Protein AF-X0WQZ1-F1 (afdb_monomer)

pLDDT: mean 72.5, std 19.47, range [26.2, 97.81]

Nearest PDB structures (foldseek):
  2gu3-assembly1_A  TM=4.679E-01  e=4.466E-02  Bacillus subtilis subsp. subtilis str. 168
  8bhh-assembly2_B  TM=3.001E-01  e=1.456E+00  Fusarium oxysporum
  3wmt-assembly1_B  TM=4.147E-01  e=5.302E+00  Aspergillus oryzae RIB40
  3ecf-assembly2_C  TM=2.233E-01  e=8.312E+00  Trichormus variabilis ATCC 29413

Radius of gyration: 17.04 Å; Cα contacts (8 Å, |Δi|>4): 364; chains: 1; bounding box: 43×34×43 Å

Structure (mmCIF, N/CA/C/O backbone):
data_AF-X0WQZ1-F1
#
_entry.id   AF-X0WQZ1-F1
#
loop_
_atom_site.group_PDB
_atom_site.id
_atom_site.type_symbol
_atom_site.label_atom_id
_atom_site.label_alt_id
_atom_site.label_comp_id
_atom_site.label_asym_id
_atom_site.label_entity_id
_atom_site.label_seq_id
_atom_site.pdbx_PDB_ins_code
_atom_site.Cartn_x
_atom_site.Cartn_y
_atom_site.Cartn_z
_atom_site.occupancy
_atom_site.B_iso_or_equiv
_atom_site.auth_seq_id
_atom_site.auth_comp_id
_atom_site.auth_asym_id
_atom_site.auth_atom_id
_atom_site.pdbx_PDB_model_num
ATOM 1 N N . ASP A 1 1 ? 27.769 -2.144 -14.307 1.00 65.06 1 ASP A N 1
ATOM 2 C CA . ASP A 1 1 ? 26.519 -2.271 -13.544 1.00 65.06 1 ASP A CA 1
ATOM 3 C C . ASP A 1 1 ? 25.774 -0.966 -13.627 1.00 65.06 1 ASP A C 1
ATOM 5 O O . ASP A 1 1 ? 26.382 0.057 -13.347 1.00 65.06 1 AS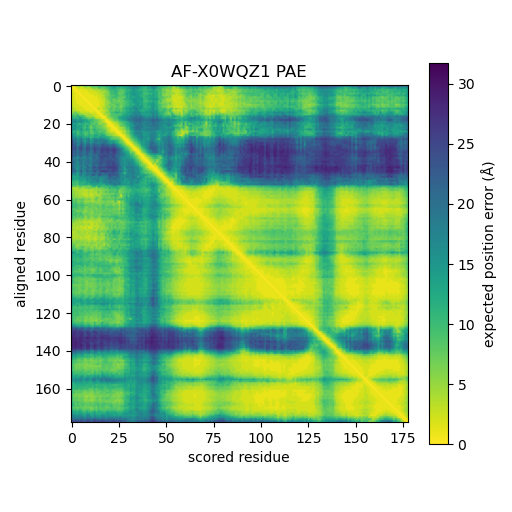P A O 1
ATOM 9 N N . LEU A 1 2 ? 24.515 -1.030 -14.051 1.00 65.06 2 LEU A N 1
ATOM 10 C CA . LEU A 1 2 ? 23.598 0.106 -14.076 1.00 65.06 2 LEU A CA 1
ATOM 11 C C . LEU A 1 2 ? 23.417 0.657 -12.649 1.00 65.06 2 LEU A C 1
ATOM 13 O O . LEU A 1 2 ? 23.251 -0.141 -11.714 1.00 65.06 2 LEU A O 1
ATOM 17 N N . THR A 1 3 ? 23.480 1.975 -12.459 1.00 67.81 3 THR A N 1
ATOM 18 C CA . THR A 1 3 ? 23.199 2.610 -11.161 1.00 67.81 3 THR A CA 1
ATOM 19 C C . THR A 1 3 ? 21.694 2.659 -10.871 1.00 67.81 3 THR A C 1
ATOM 21 O O . THR A 1 3 ? 20.867 2.251 -11.684 1.00 67.81 3 THR A O 1
ATOM 24 N N . ILE A 1 4 ? 21.340 3.097 -9.662 1.00 62.75 4 ILE A N 1
ATOM 25 C CA . ILE A 1 4 ? 19.950 3.291 -9.225 1.00 62.75 4 ILE A CA 1
ATOM 26 C C . ILE A 1 4 ? 19.318 4.436 -10.027 1.00 62.75 4 ILE A C 1
ATOM 28 O O . ILE A 1 4 ? 18.225 4.288 -10.561 1.00 62.75 4 ILE A O 1
ATOM 32 N N . GLU A 1 5 ? 20.049 5.535 -10.178 1.00 66.12 5 GLU A N 1
ATOM 33 C CA . GLU A 1 5 ? 19.634 6.738 -10.899 1.00 66.12 5 GLU A CA 1
ATOM 34 C C . GLU A 1 5 ? 19.431 6.441 -12.391 1.00 66.12 5 GLU A C 1
ATOM 36 O O . GLU A 1 5 ? 18.391 6.771 -12.954 1.00 66.12 5 GLU A O 1
ATOM 41 N N . GLU A 1 6 ? 20.361 5.705 -13.009 1.00 67.12 6 GLU A N 1
ATOM 42 C CA . GLU A 1 6 ? 20.235 5.263 -14.404 1.00 67.12 6 GLU A CA 1
ATOM 43 C C . GLU A 1 6 ? 19.018 4.338 -14.609 1.00 67.12 6 GLU A C 1
ATOM 45 O O . GLU A 1 6 ? 18.367 4.379 -15.653 1.00 67.12 6 GLU A O 1
ATOM 50 N N . ALA A 1 7 ? 18.673 3.507 -13.617 1.00 64.19 7 ALA A N 1
ATOM 51 C CA . ALA A 1 7 ? 17.483 2.660 -13.677 1.00 64.19 7 ALA A CA 1
ATOM 52 C C . ALA A 1 7 ? 16.176 3.468 -13.587 1.00 64.19 7 ALA A C 1
ATOM 54 O O . ALA A 1 7 ? 15.202 3.095 -14.243 1.00 64.19 7 ALA A O 1
ATOM 55 N N . ILE A 1 8 ? 16.151 4.561 -12.813 1.00 67.19 8 ILE A N 1
ATOM 56 C CA . ILE A 1 8 ? 15.002 5.480 -12.734 1.00 67.19 8 ILE A CA 1
ATOM 57 C C . ILE A 1 8 ? 14.811 6.194 -14.071 1.00 67.19 8 ILE A C 1
ATOM 59 O O . ILE A 1 8 ? 13.721 6.126 -14.635 1.00 67.19 8 ILE A O 1
ATOM 63 N N . GLU A 1 9 ? 15.868 6.796 -14.621 1.00 72.31 9 GLU A N 1
ATOM 64 C CA . GLU A 1 9 ? 15.797 7.499 -15.911 1.00 72.31 9 GLU A CA 1
ATOM 65 C C . GLU A 1 9 ? 15.303 6.570 -17.034 1.00 72.31 9 GLU A C 1
ATOM 67 O O . GLU A 1 9 ? 14.453 6.940 -17.849 1.00 72.31 9 GLU A O 1
ATOM 72 N N . LEU A 1 10 ? 15.778 5.319 -17.054 1.00 73.38 10 LEU A N 1
ATOM 73 C CA . LEU A 1 10 ? 15.287 4.308 -17.990 1.00 73.38 10 LEU A CA 1
ATOM 74 C C . LEU A 1 10 ? 13.816 3.958 -17.747 1.00 73.38 10 LEU A C 1
ATOM 76 O O . LEU A 1 10 ? 13.059 3.816 -18.706 1.00 73.38 10 LEU A O 1
ATOM 80 N N . ALA A 1 11 ? 13.391 3.824 -16.490 1.00 68.50 11 ALA A N 1
ATOM 81 C CA . ALA A 1 11 ? 12.005 3.530 -16.139 1.00 68.50 11 ALA A CA 1
ATOM 82 C C . ALA A 1 11 ? 11.040 4.643 -16.587 1.00 68.50 11 ALA A C 1
ATOM 84 O O . ALA A 1 11 ? 9.966 4.346 -17.116 1.00 68.50 11 ALA A O 1
ATOM 85 N N . GLU A 1 12 ? 11.437 5.908 -16.439 1.00 68.69 12 GLU A N 1
ATOM 86 C CA . GLU A 1 12 ? 10.708 7.081 -16.942 1.00 68.69 12 GLU A CA 1
ATOM 87 C C . GLU A 1 12 ? 10.661 7.114 -18.480 1.00 68.69 12 GLU A C 1
ATOM 89 O O . GLU A 1 12 ? 9.614 7.361 -19.092 1.00 68.69 12 GLU A O 1
ATOM 94 N N . GLY A 1 13 ? 11.778 6.784 -19.134 1.00 68.62 13 GLY A N 1
ATOM 95 C CA . GLY A 1 13 ? 11.839 6.634 -20.588 1.00 68.62 13 GLY A CA 1
ATOM 96 C C . GLY A 1 13 ? 10.920 5.523 -21.111 1.00 68.62 13 GLY A C 1
ATOM 97 O O . GLY A 1 13 ? 10.203 5.708 -22.095 1.00 68.62 13 GLY A O 1
ATOM 98 N N . TYR A 1 14 ? 10.885 4.370 -20.438 1.00 72.44 14 TYR A N 1
ATOM 99 C CA . TYR A 1 14 ? 10.011 3.259 -20.815 1.00 72.44 14 TYR A CA 1
ATOM 100 C C . TYR A 1 14 ? 8.536 3.565 -20.581 1.00 72.44 14 TYR A C 1
ATOM 102 O O . TYR A 1 14 ? 7.709 3.254 -21.442 1.00 72.44 14 TYR A O 1
ATOM 110 N N . SER A 1 15 ? 8.189 4.165 -19.440 1.00 63.38 15 SER A N 1
ATOM 111 C CA . SER A 1 15 ? 6.797 4.486 -19.130 1.00 63.38 15 SER A CA 1
ATOM 112 C C . SER A 1 15 ? 6.232 5.466 -20.159 1.00 63.38 15 SER A C 1
ATOM 114 O O . SER A 1 15 ? 5.228 5.151 -20.795 1.00 63.38 15 SER A O 1
ATOM 116 N N . SER A 1 16 ? 6.934 6.564 -20.450 1.00 65.19 16 SER A N 1
ATOM 117 C CA . SER A 1 16 ? 6.508 7.558 -21.446 1.00 65.19 16 SER A CA 1
ATOM 118 C C . SER A 1 16 ? 6.297 6.987 -22.860 1.00 65.19 16 SER A C 1
ATOM 120 O O . SER A 1 16 ? 5.378 7.419 -23.559 1.00 65.19 16 SER A O 1
ATOM 122 N N . GLY A 1 17 ? 7.089 5.989 -23.275 1.00 59.44 17 GLY A N 1
ATOM 123 C CA . GLY A 1 17 ? 6.976 5.346 -24.590 1.00 59.44 17 GLY A CA 1
ATOM 124 C C . GLY A 1 17 ? 5.899 4.256 -24.710 1.00 59.44 17 GLY A C 1
ATOM 125 O O . GLY A 1 17 ? 5.388 4.028 -25.807 1.00 59.44 17 GLY A O 1
ATOM 126 N N . LEU A 1 18 ? 5.551 3.571 -23.613 1.00 60.75 18 LEU A N 1
ATOM 127 C CA . LEU A 1 18 ? 4.603 2.442 -23.609 1.00 60.75 18 LEU A CA 1
ATOM 128 C C . LEU A 1 18 ? 3.162 2.869 -23.299 1.00 60.75 18 LEU A C 1
ATOM 130 O O . LEU A 1 18 ? 2.209 2.280 -23.809 1.00 60.75 18 LEU A O 1
ATOM 134 N N . SER A 1 19 ? 2.998 3.888 -22.458 1.00 56.47 19 SER A N 1
ATOM 135 C CA . SER A 1 19 ? 1.734 4.566 -22.180 1.00 56.47 19 SER A CA 1
ATOM 136 C C . SER A 1 19 ? 2.045 5.782 -21.317 1.00 56.47 19 SER A C 1
ATOM 138 O O . SER A 1 19 ? 2.617 5.578 -20.249 1.00 56.47 19 SER A O 1
ATOM 140 N N . PRO A 1 20 ? 1.579 6.995 -21.665 1.00 57.22 20 PRO A N 1
ATOM 141 C CA . PRO A 1 20 ? 1.866 8.178 -20.862 1.00 57.22 20 PRO A CA 1
ATOM 142 C C . PRO A 1 20 ? 1.485 7.931 -19.402 1.00 57.22 20 PRO A C 1
ATOM 144 O O . PRO A 1 20 ? 0.408 7.380 -19.138 1.00 57.22 20 PRO A O 1
ATOM 147 N N . LEU A 1 21 ? 2.395 8.285 -18.489 1.00 55.59 21 LEU A N 1
ATOM 148 C CA . LEU A 1 21 ? 2.083 8.411 -17.071 1.00 55.59 21 LEU A CA 1
ATOM 149 C C . LEU A 1 21 ? 0.879 9.360 -16.950 1.00 55.59 21 LEU A C 1
ATOM 151 O O . LEU A 1 21 ? 0.797 10.318 -17.722 1.00 55.59 21 LEU A O 1
ATOM 155 N N . PRO A 1 22 ? -0.078 9.103 -16.048 1.00 54.22 22 PRO A N 1
ATOM 156 C CA . PRO A 1 22 ? -1.032 10.131 -15.705 1.00 54.22 22 PRO A CA 1
ATOM 157 C C . PRO A 1 22 ? -0.252 11.281 -15.060 1.00 54.22 22 PRO A C 1
ATOM 159 O O . PRO A 1 22 ? 0.797 11.063 -14.448 1.00 54.22 22 PRO A O 1
ATOM 162 N N . ASP A 1 23 ? -0.752 12.502 -15.223 1.00 56.50 23 ASP A N 1
ATOM 163 C CA . ASP A 1 23 ? -0.051 13.717 -14.783 1.00 56.50 23 ASP A CA 1
ATOM 164 C C . ASP A 1 23 ? 0.240 13.733 -13.264 1.00 56.50 23 ASP A C 1
ATOM 166 O O . ASP A 1 23 ? 1.024 14.551 -12.793 1.00 56.50 23 ASP A O 1
ATOM 170 N N . ASP A 1 24 ? -0.381 12.823 -12.507 1.00 53.72 24 ASP A N 1
ATOM 171 C CA . ASP A 1 24 ? -0.296 12.651 -11.059 1.00 53.72 24 ASP A CA 1
ATOM 172 C C . ASP A 1 24 ? 0.534 11.431 -10.603 1.00 53.72 24 ASP A C 1
ATOM 174 O O . ASP A 1 24 ? 0.564 11.132 -9.410 1.00 53.72 24 ASP A O 1
ATOM 178 N N . ALA A 1 25 ? 1.197 10.687 -11.497 1.00 47.19 25 ALA A N 1
ATOM 179 C CA . ALA A 1 25 ? 2.047 9.576 -11.061 1.00 47.19 25 ALA A CA 1
ATOM 180 C C . ALA A 1 25 ? 3.393 10.070 -10.527 1.00 47.19 25 ALA A C 1
ATOM 182 O O . ALA A 1 25 ? 4.106 10.821 -11.192 1.00 47.19 25 ALA A O 1
ATOM 183 N N . VAL A 1 26 ? 3.771 9.568 -9.352 1.00 49.88 26 VAL A N 1
ATOM 184 C CA . VAL A 1 26 ? 5.048 9.877 -8.700 1.00 49.88 26 VAL A CA 1
ATOM 185 C C . VAL A 1 26 ? 5.815 8.579 -8.452 1.00 49.88 26 VAL A C 1
ATOM 187 O O . VAL A 1 26 ? 5.238 7.522 -8.168 1.00 49.88 26 VAL A O 1
ATOM 190 N N . LEU A 1 27 ? 7.137 8.653 -8.603 1.00 47.12 27 LEU A N 1
ATOM 191 C CA . LEU A 1 27 ? 8.050 7.599 -8.184 1.00 47.12 27 LEU A CA 1
ATOM 192 C C . LEU A 1 27 ? 8.169 7.668 -6.659 1.00 47.12 27 LEU A C 1
ATOM 194 O O . LEU A 1 27 ? 8.797 8.579 -6.128 1.00 47.12 27 LEU A O 1
ATOM 198 N N . GLU A 1 28 ? 7.538 6.740 -5.946 1.00 41.56 28 GLU A N 1
ATOM 199 C CA . GLU A 1 28 ? 7.503 6.804 -4.486 1.00 41.56 28 GLU A CA 1
ATOM 200 C C . GLU A 1 28 ? 7.687 5.446 -3.815 1.00 41.56 28 GLU A C 1
ATOM 202 O O . GLU A 1 28 ? 7.662 4.375 -4.434 1.00 41.56 28 GLU A O 1
ATOM 207 N N . ASN A 1 29 ? 7.914 5.510 -2.506 1.00 37.19 29 ASN A N 1
ATOM 208 C CA . ASN A 1 29 ? 8.295 4.387 -1.679 1.00 37.19 29 ASN A CA 1
ATOM 209 C C . ASN A 1 29 ? 7.119 3.426 -1.424 1.00 37.19 29 ASN A C 1
ATOM 211 O O . ASN A 1 29 ? 6.495 3.433 -0.370 1.00 37.19 29 ASN A O 1
ATOM 215 N N . ALA A 1 30 ? 6.809 2.565 -2.393 1.00 36.25 30 ALA A N 1
ATOM 216 C CA . ALA A 1 30 ? 5.900 1.431 -2.235 1.00 36.25 30 ALA A CA 1
ATOM 217 C C . ALA A 1 30 ? 6.424 0.358 -1.248 1.00 36.25 30 ALA A C 1
ATOM 219 O O . ALA A 1 30 ? 6.990 -0.668 -1.638 1.00 36.25 30 ALA A O 1
ATOM 220 N N . SER A 1 31 ? 6.211 0.570 0.050 1.00 35.06 31 SER A N 1
ATOM 221 C CA . SER A 1 31 ? 6.395 -0.429 1.110 1.00 35.06 31 SER A CA 1
ATOM 222 C C . SER A 1 31 ? 5.475 -1.646 0.889 1.00 35.06 31 SER A C 1
ATOM 224 O O . SER A 1 31 ? 4.379 -1.759 1.434 1.00 35.06 31 SER A O 1
ATOM 226 N N . PHE A 1 32 ? 5.899 -2.586 0.045 1.00 38.09 32 PHE A N 1
ATOM 227 C CA . PHE A 1 32 ? 5.244 -3.885 -0.089 1.00 38.09 32 PHE A CA 1
ATOM 228 C C . PHE A 1 32 ? 5.775 -4.835 0.986 1.00 38.09 32 PHE A C 1
ATOM 230 O O . PHE A 1 32 ? 6.973 -5.112 1.056 1.00 38.09 32 PHE A O 1
ATOM 237 N N . GLY A 1 33 ? 4.860 -5.335 1.819 1.00 30.42 33 GLY A N 1
ATOM 238 C CA . GLY A 1 33 ? 5.126 -6.340 2.843 1.00 30.42 33 GLY A CA 1
ATOM 239 C C . GLY A 1 33 ? 5.942 -7.523 2.314 1.00 30.42 33 GLY A C 1
ATOM 240 O O . GLY A 1 33 ? 5.527 -8.219 1.391 1.00 30.42 33 GLY A O 1
ATOM 241 N N . SER A 1 34 ? 7.111 -7.700 2.932 1.00 35.22 34 SER A N 1
ATOM 242 C CA . SER A 1 34 ? 7.934 -8.911 3.041 1.00 35.22 34 SER A CA 1
ATOM 243 C C . SER A 1 34 ? 8.140 -9.780 1.786 1.00 35.22 34 SER A C 1
ATOM 245 O O . SER A 1 34 ? 7.408 -10.744 1.577 1.00 35.22 34 SER A O 1
ATOM 247 N N . LEU A 1 35 ? 9.229 -9.514 1.042 1.00 26.20 35 LEU A N 1
ATOM 248 C CA . LEU A 1 35 ? 10.171 -10.524 0.490 1.00 26.20 35 LEU A CA 1
ATOM 249 C C . LEU A 1 35 ? 11.425 -9.897 -0.180 1.00 26.20 35 LEU A C 1
ATOM 251 O O . LEU A 1 35 ? 12.024 -10.501 -1.067 1.00 26.20 35 LEU A O 1
ATOM 255 N N . LEU A 1 36 ? 11.857 -8.695 0.225 1.00 30.80 36 LEU A N 1
ATOM 256 C CA . LEU A 1 36 ? 12.915 -7.941 -0.468 1.00 30.80 36 LEU A CA 1
ATOM 257 C C . LEU A 1 36 ? 14.134 -7.736 0.436 1.00 30.80 36 LEU A C 1
ATOM 259 O O . LEU A 1 36 ? 14.031 -7.244 1.556 1.00 30.80 36 LEU A O 1
ATOM 263 N N . LYS A 1 37 ? 15.304 -8.193 -0.028 1.00 26.84 37 LYS A N 1
ATOM 264 C CA . LYS A 1 37 ? 16.504 -8.384 0.807 1.00 26.84 37 LYS A CA 1
ATOM 265 C C . LYS A 1 37 ? 17.399 -7.146 0.927 1.00 26.84 37 LYS A C 1
ATOM 267 O O . LYS A 1 37 ? 18.403 -7.216 1.632 1.00 26.84 37 LYS A O 1
ATOM 272 N N . ARG A 1 38 ? 17.068 -6.034 0.266 1.00 30.75 38 ARG A N 1
ATOM 273 C CA . ARG A 1 38 ? 17.670 -4.706 0.472 1.00 30.75 38 ARG A CA 1
ATOM 274 C C . ARG A 1 38 ? 16.862 -3.669 -0.303 1.00 30.75 38 ARG A C 1
ATOM 276 O O . ARG A 1 38 ? 17.129 -3.405 -1.468 1.00 30.75 38 ARG A O 1
ATOM 283 N N . THR A 1 39 ? 15.899 -3.070 0.377 1.00 37.47 39 THR A N 1
ATOM 284 C CA . THR A 1 39 ? 15.382 -1.758 0.007 1.00 37.47 39 THR A CA 1
ATOM 285 C C . THR A 1 39 ? 16.521 -0.747 0.152 1.00 37.47 39 THR A C 1
ATOM 287 O O . THR A 1 39 ? 17.000 -0.535 1.267 1.00 37.47 39 THR A O 1
ATOM 290 N N . VAL A 1 40 ? 17.008 -0.171 -0.949 1.00 36.56 40 VAL A N 1
ATOM 291 C CA . VAL A 1 40 ? 17.928 0.975 -0.890 1.00 36.56 40 VAL A CA 1
ATOM 292 C C . VAL A 1 40 ? 17.086 2.230 -1.064 1.00 36.56 40 VAL A C 1
ATOM 294 O O . VAL A 1 40 ? 16.409 2.382 -2.075 1.00 36.56 40 VAL A O 1
ATOM 297 N N . VAL A 1 41 ? 17.111 3.085 -0.043 1.00 39.34 41 VAL A N 1
ATOM 298 C CA . VAL A 1 41 ? 16.505 4.418 -0.061 1.00 39.34 41 VAL A CA 1
ATOM 299 C C . VAL A 1 41 ? 17.546 5.360 -0.661 1.00 39.34 41 VAL A C 1
ATOM 301 O O . VAL A 1 41 ? 18.622 5.517 -0.079 1.00 39.34 41 VAL A O 1
ATOM 304 N N . ALA A 1 42 ? 17.267 5.924 -1.837 1.00 38.00 42 ALA A N 1
ATOM 305 C CA . ALA A 1 42 ? 18.047 7.040 -2.371 1.00 38.00 42 ALA A CA 1
ATOM 306 C C . ALA A 1 42 ? 17.781 8.307 -1.530 1.00 38.00 42 ALA A C 1
ATOM 308 O O . ALA A 1 42 ? 16.781 8.378 -0.815 1.00 38.00 42 ALA A O 1
ATOM 309 N N . GLU A 1 43 ? 18.671 9.305 -1.576 1.00 32.44 43 GLU A N 1
ATOM 310 C CA . GLU A 1 43 ? 18.560 10.529 -0.754 1.00 32.44 43 GLU A CA 1
ATOM 311 C C . GLU A 1 43 ? 17.273 11.345 -1.017 1.00 32.44 43 GLU A C 1
ATOM 313 O O . GLU A 1 43 ? 16.919 12.201 -0.208 1.00 32.44 43 GLU A O 1
ATOM 318 N N . ASP A 1 44 ? 16.551 11.047 -2.102 1.00 32.78 44 ASP A N 1
ATOM 319 C CA . ASP A 1 44 ? 15.290 11.672 -2.515 1.00 32.78 44 ASP A CA 1
ATOM 320 C C . ASP A 1 44 ? 14.015 10.900 -2.112 1.00 32.78 44 ASP A C 1
ATOM 322 O O . ASP A 1 44 ? 12.912 11.386 -2.348 1.00 32.78 44 ASP A O 1
ATOM 326 N N . GLY A 1 45 ? 14.138 9.727 -1.476 1.00 34.62 45 GLY A N 1
ATOM 327 C CA . GLY A 1 45 ? 12.994 8.925 -1.021 1.00 34.62 45 GLY A CA 1
ATOM 328 C C . GLY A 1 45 ? 12.511 7.830 -1.984 1.00 34.62 45 GLY A C 1
ATOM 329 O O . GLY A 1 45 ? 11.547 7.136 -1.658 1.00 34.62 45 GLY A O 1
ATOM 330 N N . SER A 1 46 ? 13.190 7.604 -3.111 1.00 35.72 46 SER A N 1
ATOM 331 C CA . SER A 1 46 ? 12.840 6.560 -4.090 1.00 35.72 46 SER A CA 1
ATOM 332 C C . SER A 1 46 ? 13.013 5.125 -3.557 1.00 35.72 46 SER A C 1
ATOM 334 O O . SER A 1 46 ? 13.998 4.821 -2.874 1.00 35.72 46 SER A O 1
ATOM 336 N N . LEU A 1 47 ? 12.103 4.204 -3.925 1.00 45.25 47 LEU A N 1
ATOM 337 C CA . LEU A 1 47 ? 12.314 2.759 -3.758 1.00 45.25 47 LEU A CA 1
ATOM 338 C C . LEU A 1 47 ? 12.944 2.140 -4.988 1.00 45.25 47 LEU A C 1
ATOM 340 O O . LEU A 1 47 ? 12.306 2.019 -6.033 1.00 45.25 47 LEU A O 1
ATOM 344 N N . ILE A 1 48 ? 14.140 1.601 -4.797 1.00 50.34 48 ILE A N 1
ATOM 345 C CA . ILE A 1 48 ? 14.707 0.650 -5.734 1.00 50.34 48 ILE A CA 1
ATOM 346 C C . ILE A 1 48 ? 14.964 -0.662 -5.012 1.00 50.34 48 ILE A C 1
ATOM 348 O O . ILE A 1 48 ? 15.778 -0.756 -4.088 1.00 50.34 48 ILE A O 1
ATOM 352 N N . ASP A 1 49 ? 14.260 -1.697 -5.460 1.00 54.38 49 ASP A N 1
ATOM 353 C CA . ASP A 1 49 ? 14.560 -3.065 -5.075 1.00 54.38 49 ASP A CA 1
ATOM 354 C C . ASP A 1 49 ? 15.584 -3.644 -6.055 1.00 54.38 49 ASP A C 1
ATOM 356 O O . ASP A 1 49 ? 15.301 -3.868 -7.237 1.00 54.38 49 ASP A O 1
ATOM 360 N N . LYS A 1 50 ? 16.810 -3.831 -5.557 1.00 47.12 50 LYS A N 1
ATOM 361 C CA . LYS A 1 50 ? 17.914 -4.425 -6.309 1.00 47.12 50 LYS A CA 1
ATOM 362 C C . LYS A 1 50 ? 17.970 -5.919 -6.022 1.00 47.12 50 LYS A C 1
ATOM 364 O O . LYS A 1 50 ? 18.399 -6.354 -4.952 1.00 47.12 50 LYS A O 1
ATOM 369 N N . SER A 1 51 ? 17.630 -6.713 -7.026 1.00 53.75 51 SER A N 1
ATOM 370 C CA . SER A 1 51 ? 17.936 -8.142 -7.054 1.00 53.75 51 SER A CA 1
ATOM 371 C C . SER A 1 51 ? 19.254 -8.391 -7.799 1.00 53.75 51 SER A C 1
ATOM 373 O O . SER A 1 51 ? 19.759 -7.521 -8.509 1.00 53.75 51 SER A O 1
ATOM 375 N N . PHE A 1 52 ? 19.800 -9.609 -7.708 1.00 52.47 52 PHE A N 1
ATOM 376 C CA . PHE A 1 52 ? 20.889 -10.041 -8.602 1.00 52.47 52 PHE A CA 1
ATOM 377 C C . PHE A 1 52 ? 20.518 -9.940 -10.092 1.00 52.47 52 PHE A C 1
ATOM 379 O O . PHE A 1 52 ? 21.406 -9.908 -10.936 1.00 52.47 52 PHE A O 1
ATOM 386 N N . TYR A 1 53 ? 19.222 -9.906 -10.405 1.00 59.94 53 TYR A N 1
ATOM 387 C CA . TYR A 1 53 ? 18.683 -9.956 -11.759 1.00 59.94 53 TYR A CA 1
ATOM 388 C C . TYR A 1 53 ? 18.289 -8.580 -12.308 1.00 59.94 53 TYR A C 1
ATOM 390 O O . TYR A 1 53 ? 17.839 -8.503 -13.447 1.00 59.94 53 TYR A O 1
ATOM 398 N N . GLY A 1 54 ? 18.455 -7.507 -11.525 1.00 72.38 54 GLY A N 1
ATOM 399 C CA . GLY A 1 54 ? 18.105 -6.144 -11.922 1.00 72.38 54 GLY A CA 1
ATOM 400 C C . GLY A 1 54 ? 17.223 -5.419 -10.908 1.00 72.38 54 GLY A C 1
ATOM 401 O O . GLY A 1 54 ? 17.180 -5.783 -9.729 1.00 72.38 54 GLY A O 1
ATOM 402 N N . TYR A 1 55 ? 16.518 -4.405 -11.392 1.00 72.62 55 TYR A N 1
ATOM 403 C CA . TYR A 1 55 ? 15.791 -3.394 -10.639 1.00 72.62 55 TYR A CA 1
ATOM 404 C C . TYR A 1 55 ? 14.287 -3.488 -10.860 1.00 72.62 55 TYR A C 1
ATOM 406 O O . TYR A 1 55 ? 13.816 -3.439 -11.997 1.00 72.62 55 TYR A O 1
ATOM 414 N N . ARG A 1 56 ? 13.525 -3.588 -9.771 1.00 74.75 56 ARG A N 1
ATOM 415 C CA . ARG A 1 56 ? 12.071 -3.416 -9.804 1.00 74.75 56 ARG A CA 1
ATOM 416 C C . ARG A 1 56 ? 11.739 -1.966 -9.466 1.00 74.75 56 ARG A C 1
ATOM 418 O O . ARG A 1 56 ? 12.073 -1.505 -8.378 1.00 74.75 56 ARG A O 1
ATOM 425 N N . VAL A 1 57 ? 11.064 -1.287 -10.387 1.00 72.50 57 VAL A N 1
ATOM 426 C CA . VAL A 1 57 ? 10.628 0.107 -10.255 1.00 72.50 57 VAL A CA 1
ATOM 427 C C . VAL A 1 57 ? 9.104 0.144 -10.246 1.00 72.50 57 VAL A C 1
ATOM 429 O O . VAL A 1 57 ? 8.464 -0.538 -11.049 1.00 72.50 57 VAL A O 1
ATOM 432 N N . VAL A 1 58 ? 8.516 0.899 -9.320 1.00 73.75 58 VAL A N 1
ATOM 433 C CA . VAL A 1 58 ? 7.062 1.034 -9.184 1.00 73.75 58 VAL A CA 1
ATOM 434 C C . VAL A 1 58 ? 6.698 2.514 -9.180 1.00 73.75 58 VAL A C 1
ATOM 436 O O . VAL A 1 58 ? 7.188 3.261 -8.343 1.00 73.75 58 VAL A O 1
ATOM 439 N N . PHE A 1 59 ? 5.820 2.917 -10.093 1.00 70.38 59 PHE A N 1
ATOM 440 C CA . PHE A 1 59 ? 5.186 4.233 -10.084 1.00 70.38 59 PHE A CA 1
ATOM 441 C C . PHE A 1 59 ? 3.780 4.087 -9.522 1.00 70.38 59 PHE A C 1
ATOM 443 O O . PHE A 1 59 ? 2.980 3.316 -10.063 1.00 70.38 59 PHE A O 1
ATOM 450 N N . LEU A 1 60 ? 3.480 4.813 -8.450 1.00 73.31 60 LEU A N 1
ATOM 451 C CA . LEU A 1 60 ? 2.143 4.836 -7.869 1.00 73.31 60 LEU A CA 1
ATOM 452 C C . LEU A 1 60 ? 1.326 5.939 -8.539 1.00 73.31 60 LEU A C 1
ATOM 454 O O . LEU A 1 60 ? 1.839 7.015 -8.846 1.00 73.31 60 LEU A O 1
ATOM 458 N N . ARG A 1 61 ? 0.040 5.673 -8.766 1.00 78.56 61 ARG A N 1
ATOM 459 C CA . ARG A 1 61 ? -0.925 6.726 -9.098 1.00 78.56 61 ARG A CA 1
ATOM 460 C C . ARG A 1 61 ? -1.329 7.443 -7.810 1.00 78.56 61 ARG A C 1
ATOM 462 O O . ARG A 1 61 ? -1.607 6.755 -6.825 1.00 78.56 61 ARG A O 1
ATOM 469 N N . TYR A 1 62 ? -1.430 8.770 -7.840 1.00 81.62 62 TYR A N 1
ATOM 470 C CA . TYR A 1 62 ? -1.903 9.581 -6.713 1.00 81.62 62 TYR A CA 1
ATOM 471 C C . TYR A 1 62 ? -3.313 10.109 -6.959 1.00 81.62 62 TYR A C 1
ATOM 473 O O . TYR A 1 62 ? -3.793 10.166 -8.086 1.00 81.62 62 TYR A O 1
ATOM 481 N N . PHE A 1 63 ? -3.986 10.490 -5.882 1.00 82.06 63 PHE A N 1
ATOM 482 C CA . PHE A 1 63 ? -5.193 11.305 -5.915 1.00 82.06 63 PHE A CA 1
ATOM 483 C C . PHE A 1 63 ? -5.159 12.248 -4.720 1.00 82.06 63 PHE A C 1
ATOM 485 O O . PHE A 1 63 ? -5.127 11.774 -3.586 1.00 82.06 63 PHE A O 1
ATOM 492 N N . GLU A 1 64 ? -5.140 13.559 -4.980 1.00 84.62 64 GLU A N 1
ATOM 493 C CA . GLU A 1 64 ? -5.075 14.594 -3.933 1.00 84.62 64 GLU A CA 1
ATOM 494 C C . GLU A 1 64 ? -3.961 14.293 -2.907 1.00 84.62 64 GLU A C 1
ATOM 496 O O . GLU A 1 64 ? -4.210 14.218 -1.706 1.00 84.62 64 GLU A O 1
ATOM 501 N N . ASP A 1 65 ? -2.749 14.031 -3.412 1.00 82.12 65 ASP A N 1
ATOM 502 C CA . ASP A 1 65 ? -1.537 13.679 -2.652 1.00 82.12 65 ASP A CA 1
ATOM 503 C C . ASP A 1 65 ? -1.578 12.344 -1.884 1.00 82.12 65 ASP A C 1
ATOM 505 O O . ASP A 1 65 ? -0.635 12.006 -1.168 1.00 82.12 65 ASP A O 1
ATOM 509 N N . VAL A 1 66 ? -2.619 11.528 -2.074 1.00 82.69 66 VAL A N 1
ATOM 510 C CA . VAL A 1 66 ? -2.709 10.191 -1.477 1.00 82.69 66 VAL A CA 1
ATOM 511 C C . VAL A 1 66 ? -2.341 9.110 -2.498 1.00 82.69 66 VAL A C 1
ATOM 513 O O . VAL A 1 66 ? -2.984 9.022 -3.551 1.00 82.69 66 VAL A O 1
ATOM 516 N N . PRO A 1 67 ? -1.361 8.236 -2.201 1.00 83.31 67 PRO A N 1
ATOM 517 C CA . PRO A 1 67 ? -1.006 7.144 -3.094 1.00 83.31 67 PRO A CA 1
ATOM 518 C C . PRO A 1 67 ? -2.128 6.110 -3.189 1.00 83.31 67 PRO A C 1
ATOM 520 O O . PRO A 1 67 ? -2.811 5.777 -2.213 1.00 83.31 67 PRO A O 1
ATOM 523 N N . THR A 1 68 ? -2.293 5.546 -4.380 1.00 82.19 68 THR A N 1
ATOM 524 C CA . THR A 1 68 ? -3.266 4.487 -4.647 1.00 82.19 68 THR A CA 1
ATOM 525 C C . THR A 1 68 ? -2.589 3.127 -4.816 1.00 82.19 68 THR A C 1
ATOM 527 O O . THR A 1 68 ? -1.391 3.029 -5.071 1.00 82.19 68 THR A O 1
ATOM 530 N N . SER A 1 69 ? -3.359 2.043 -4.702 1.00 78.38 69 SER A N 1
ATOM 531 C CA . SER A 1 69 ? -2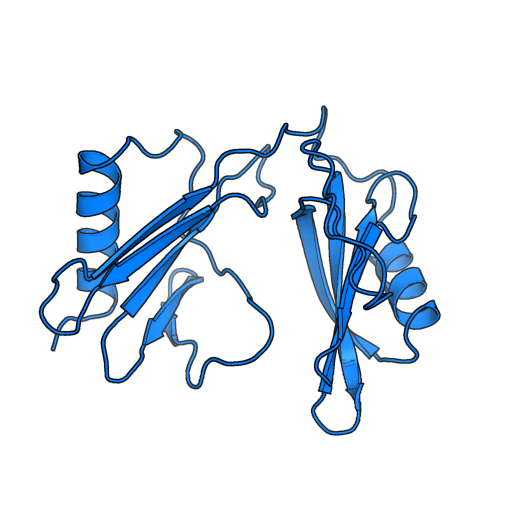.877 0.692 -5.029 1.00 78.38 69 SER A CA 1
ATOM 532 C C . SER A 1 69 ? -2.738 0.436 -6.537 1.00 78.38 69 SER A C 1
ATOM 534 O O . SER A 1 69 ? -2.243 -0.619 -6.930 1.00 78.38 69 SER A O 1
ATOM 536 N N . ASP A 1 70 ? -3.224 1.354 -7.374 1.00 76.44 70 ASP A N 1
ATOM 537 C CA . ASP A 1 70 ? -3.017 1.336 -8.820 1.00 76.44 70 ASP A CA 1
ATOM 538 C C . ASP A 1 70 ? -1.584 1.804 -9.123 1.00 76.44 70 ASP A C 1
ATOM 540 O O . ASP A 1 70 ? -1.131 2.841 -8.634 1.00 76.44 70 ASP A O 1
ATOM 544 N N . ALA A 1 71 ? -0.860 1.037 -9.937 1.00 75.12 71 ALA A N 1
ATOM 545 C CA . ALA A 1 71 ? 0.560 1.266 -10.171 1.00 75.12 71 ALA A CA 1
ATOM 546 C C . ALA A 1 71 ? 1.008 0.828 -11.569 1.00 75.12 71 ALA A C 1
ATOM 548 O O . ALA A 1 71 ? 0.387 -0.028 -12.211 1.00 75.12 71 ALA A O 1
ATOM 549 N N . ILE A 1 72 ? 2.129 1.394 -12.012 1.00 73.62 72 ILE A N 1
ATOM 550 C CA . ILE A 1 72 ? 2.967 0.821 -13.066 1.00 73.62 72 ILE A CA 1
ATOM 551 C C . ILE A 1 72 ? 4.138 0.123 -12.396 1.00 73.62 72 ILE A C 1
ATOM 553 O O . ILE A 1 72 ? 4.793 0.691 -11.528 1.00 73.62 72 ILE A O 1
ATOM 557 N N . LEU A 1 73 ? 4.424 -1.093 -12.833 1.00 79.38 73 LEU A N 1
ATOM 558 C CA . LEU A 1 73 ? 5.559 -1.880 -12.398 1.00 79.38 73 LEU A CA 1
ATOM 559 C C . LEU A 1 73 ? 6.455 -2.168 -13.596 1.00 79.38 73 LEU A C 1
ATOM 561 O O . LEU A 1 73 ? 6.006 -2.649 -14.635 1.00 79.38 73 LEU A O 1
ATOM 565 N N . LEU A 1 74 ? 7.741 -1.905 -13.418 1.00 77.69 74 LEU A N 1
ATOM 566 C CA . LEU A 1 74 ? 8.785 -2.182 -14.389 1.00 77.69 74 LEU A CA 1
ATOM 567 C C . LEU A 1 74 ? 9.828 -3.083 -13.743 1.00 77.69 74 LEU A C 1
ATOM 569 O O . LEU A 1 74 ? 10.219 -2.879 -12.593 1.00 77.69 74 LEU A O 1
ATOM 573 N N . TRP A 1 75 ? 10.304 -4.066 -14.496 1.00 81.44 75 TRP A N 1
ATOM 574 C CA . TRP A 1 75 ? 11.493 -4.825 -14.140 1.00 81.44 75 TRP A CA 1
ATOM 575 C C . TRP A 1 75 ? 12.562 -4.594 -15.197 1.00 81.44 75 TRP A C 1
ATOM 577 O O . TRP A 1 75 ? 12.383 -4.981 -16.351 1.00 81.44 75 TRP A O 1
ATOM 587 N N . ILE A 1 76 ? 13.654 -3.956 -14.796 1.00 77.44 76 ILE A N 1
ATOM 588 C CA . ILE A 1 76 ? 14.785 -3.605 -15.653 1.00 77.44 76 ILE A CA 1
ATOM 589 C C . ILE A 1 76 ? 15.955 -4.504 -15.263 1.00 77.44 76 ILE A C 1
ATOM 591 O O . ILE A 1 76 ? 16.293 -4.581 -14.086 1.00 77.44 76 ILE A O 1
ATOM 595 N N . ASP A 1 77 ? 16.563 -5.218 -16.205 1.00 78.44 77 ASP A N 1
ATOM 596 C CA . ASP A 1 77 ? 17.718 -6.068 -15.908 1.00 78.44 77 ASP A CA 1
ATOM 597 C C . ASP A 1 77 ? 18.986 -5.254 -15.582 1.00 78.44 77 ASP A C 1
ATOM 599 O O . ASP A 1 77 ? 19.026 -4.026 -15.665 1.00 78.44 77 ASP A O 1
ATOM 603 N N . THR A 1 78 ? 20.070 -5.935 -15.211 1.00 75.88 78 THR A N 1
ATOM 604 C CA . THR A 1 78 ? 21.351 -5.281 -14.884 1.00 75.88 78 THR A CA 1
ATOM 605 C C . THR A 1 78 ? 22.034 -4.586 -16.068 1.00 75.88 78 THR A C 1
ATOM 607 O O . THR A 1 78 ? 23.005 -3.856 -15.855 1.00 75.88 78 THR A O 1
ATOM 610 N N . PHE A 1 79 ? 21.574 -4.835 -17.296 1.00 81.31 79 PHE A N 1
ATOM 611 C CA . PHE A 1 79 ? 22.069 -4.230 -18.533 1.00 81.31 79 PHE A CA 1
ATOM 612 C C . PHE A 1 79 ? 21.186 -3.071 -19.013 1.00 81.31 79 PHE A C 1
ATOM 614 O O . PHE A 1 79 ? 21.508 -2.456 -20.028 1.00 81.31 79 PHE A O 1
ATOM 621 N N . GLY A 1 80 ? 20.103 -2.765 -18.293 1.00 78.00 80 GLY A N 1
ATOM 622 C CA . GLY A 1 80 ? 19.165 -1.708 -18.651 1.00 78.00 80 GLY A CA 1
ATOM 623 C C . GLY A 1 80 ? 18.040 -2.152 -19.585 1.00 78.00 80 GLY A C 1
ATOM 624 O O . GLY A 1 80 ? 17.320 -1.292 -20.074 1.00 78.00 80 GLY A O 1
ATOM 625 N N . ASN A 1 81 ? 17.851 -3.451 -19.846 1.00 83.56 81 ASN A N 1
ATOM 626 C CA . ASN A 1 81 ? 16.739 -3.922 -20.675 1.00 83.56 81 ASN A CA 1
ATOM 627 C C . ASN A 1 81 ? 15.458 -4.076 -19.854 1.00 83.56 81 ASN A C 1
ATOM 629 O O . ASN A 1 81 ? 15.472 -4.618 -18.748 1.00 83.56 81 ASN A O 1
ATOM 633 N N . LEU A 1 82 ? 14.325 -3.689 -20.437 1.00 81.25 82 LEU A N 1
ATOM 634 C CA . LEU A 1 82 ? 13.009 -3.947 -19.863 1.00 81.25 82 LEU A CA 1
ATOM 635 C C . LEU A 1 82 ? 12.619 -5.429 -20.003 1.00 81.25 82 LEU A C 1
ATOM 637 O O . LEU A 1 82 ? 12.349 -5.907 -21.104 1.00 81.25 82 LEU A O 1
ATOM 641 N N . ASN A 1 83 ? 12.531 -6.136 -18.878 1.00 81.38 83 ASN A N 1
ATOM 642 C CA . ASN A 1 83 ? 12.118 -7.541 -18.806 1.00 81.38 83 ASN A CA 1
ATOM 643 C C . ASN A 1 83 ? 10.620 -7.718 -18.560 1.00 81.38 83 ASN A C 1
ATOM 645 O O . ASN A 1 83 ? 10.023 -8.682 -19.039 1.00 81.38 83 ASN A O 1
ATOM 649 N N . LEU A 1 84 ? 10.020 -6.829 -17.769 1.00 80.19 84 LEU A N 1
ATOM 650 C CA . LEU A 1 84 ? 8.604 -6.896 -17.432 1.00 80.19 84 LEU A CA 1
ATOM 651 C C . LEU A 1 84 ? 8.024 -5.494 -17.329 1.00 80.19 84 LEU A C 1
ATOM 653 O O . LEU A 1 84 ? 8.633 -4.600 -16.748 1.00 80.19 84 LEU A O 1
ATOM 657 N N . TYR A 1 85 ? 6.819 -5.353 -17.864 1.00 80.81 85 TYR A N 1
ATOM 658 C CA . TYR A 1 85 ? 5.965 -4.192 -17.709 1.00 80.81 85 TYR A CA 1
ATOM 659 C C . TYR A 1 85 ? 4.587 -4.682 -17.288 1.00 80.81 85 TYR A C 1
ATOM 661 O O . TYR A 1 85 ? 4.009 -5.543 -17.954 1.00 80.81 85 TYR A O 1
ATOM 669 N N . ASP A 1 86 ? 4.075 -4.126 -16.201 1.00 79.25 86 ASP A N 1
ATOM 670 C CA . ASP A 1 86 ? 2.687 -4.287 -15.804 1.00 79.25 86 ASP A CA 1
ATOM 671 C C . ASP A 1 86 ? 2.101 -2.928 -15.432 1.00 79.25 86 ASP A C 1
ATOM 673 O O . ASP A 1 86 ? 2.778 -2.060 -14.880 1.00 79.25 86 ASP A O 1
ATOM 677 N N . LYS A 1 87 ? 0.833 -2.732 -15.764 1.00 78.25 87 LYS A N 1
ATOM 678 C CA . LYS A 1 87 ? 0.123 -1.484 -15.528 1.00 78.25 87 LYS A CA 1
ATOM 679 C C . LYS A 1 87 ? -1.297 -1.796 -15.106 1.00 78.25 87 LYS A C 1
ATOM 681 O O . LYS A 1 87 ? -2.100 -2.296 -15.893 1.00 78.25 87 LYS A O 1
ATOM 686 N N . THR A 1 88 ? -1.625 -1.394 -13.887 1.00 72.44 88 THR A N 1
ATOM 687 C CA . THR A 1 88 ? -2.963 -1.549 -13.327 1.00 72.44 88 THR A CA 1
ATOM 688 C C . THR A 1 88 ? -3.548 -0.175 -13.035 1.00 72.44 88 THR A C 1
ATOM 690 O O . THR A 1 88 ? -3.175 0.448 -12.049 1.00 72.44 88 THR A O 1
ATOM 693 N N . TRP A 1 89 ? -4.471 0.278 -13.894 1.00 73.12 89 TRP A N 1
ATOM 694 C CA . TRP A 1 89 ? -5.314 1.467 -13.680 1.00 73.12 89 TRP A CA 1
ATOM 695 C C . TRP A 1 89 ? -6.779 1.100 -13.787 1.00 73.12 89 TRP A C 1
ATOM 697 O O . TRP A 1 89 ? -7.426 1.301 -14.813 1.00 73.12 89 TRP A O 1
ATOM 707 N N . THR A 1 90 ? -7.278 0.453 -12.749 1.00 74.31 90 THR A N 1
ATOM 708 C CA . THR A 1 90 ? -8.647 -0.075 -12.738 1.00 74.31 90 THR A CA 1
ATOM 709 C C . THR A 1 90 ? -9.415 0.368 -11.499 1.00 74.31 90 THR A C 1
ATOM 711 O O . THR A 1 90 ? -10.551 -0.056 -11.303 1.00 74.31 90 THR A O 1
ATOM 714 N N . LEU A 1 91 ? -8.807 1.212 -10.663 1.00 79.12 91 LEU A N 1
ATOM 715 C CA . LEU A 1 91 ? -9.422 1.783 -9.480 1.00 79.12 91 LEU A CA 1
ATOM 716 C C . LEU A 1 91 ? -10.254 3.014 -9.852 1.00 79.12 91 LEU A C 1
ATOM 718 O O . LEU A 1 91 ? -9.733 4.013 -10.365 1.00 79.12 91 LEU A O 1
ATOM 722 N N . SER A 1 92 ? -11.549 2.952 -9.553 1.00 87.19 92 SER A N 1
ATOM 723 C CA . SER A 1 92 ? -12.384 4.147 -9.467 1.00 87.19 92 SER A CA 1
ATOM 724 C C . SER A 1 92 ? -11.973 4.907 -8.212 1.00 87.19 92 SER A C 1
ATOM 726 O O . SER A 1 92 ? -11.948 4.332 -7.126 1.00 87.19 92 SER A O 1
ATOM 728 N N . LEU A 1 93 ? -11.614 6.177 -8.357 1.00 87.00 93 LEU A N 1
ATOM 729 C CA . LEU A 1 93 ? -11.175 6.991 -7.229 1.00 87.00 93 LEU A CA 1
ATOM 730 C C . LEU A 1 93 ? -12.375 7.400 -6.353 1.00 87.00 93 LEU A C 1
ATOM 732 O O . LEU A 1 93 ? -13.476 7.568 -6.887 1.00 87.00 93 LEU A O 1
ATOM 736 N N . PRO A 1 94 ? -12.187 7.534 -5.028 1.00 87.81 94 PRO A N 1
ATOM 737 C CA . PRO A 1 94 ? -13.203 8.081 -4.137 1.00 87.81 94 PRO A CA 1
ATOM 738 C C . PRO A 1 94 ? -13.478 9.556 -4.460 1.00 87.81 94 PRO A C 1
ATOM 740 O O . PRO A 1 94 ? -12.717 10.207 -5.172 1.00 87.81 94 PRO A O 1
ATOM 743 N N . GLU A 1 95 ? -14.565 10.097 -3.910 1.00 88.62 95 GLU A N 1
ATOM 744 C CA . GLU A 1 95 ? -14.925 11.510 -4.100 1.00 88.62 95 GLU A CA 1
ATOM 745 C C . GLU A 1 95 ? -13.986 12.486 -3.369 1.00 88.62 95 GLU A C 1
ATOM 747 O O . GLU A 1 95 ? -13.966 13.663 -3.711 1.00 88.62 95 GLU A O 1
ATOM 752 N N . SER A 1 96 ? -13.245 12.022 -2.358 1.00 89.88 96 SER A N 1
ATOM 753 C CA . SER A 1 96 ? -12.364 12.850 -1.525 1.00 89.88 96 SER A CA 1
ATOM 754 C C . SER A 1 96 ? -11.237 12.016 -0.911 1.00 89.88 96 SER A C 1
ATOM 756 O O . SER A 1 96 ? -11.434 10.834 -0.605 1.00 89.88 96 SER A O 1
ATOM 758 N N . SER A 1 97 ? -10.069 12.637 -0.721 1.00 91.94 97 SER A N 1
ATOM 759 C CA . SER A 1 97 ? -8.943 12.086 0.041 1.00 91.94 97 SER A CA 1
ATOM 760 C C . SER A 1 97 ? -8.927 12.495 1.524 1.00 91.94 97 SER A C 1
ATOM 762 O O . SER A 1 97 ? -8.009 12.116 2.254 1.00 91.94 97 SER A 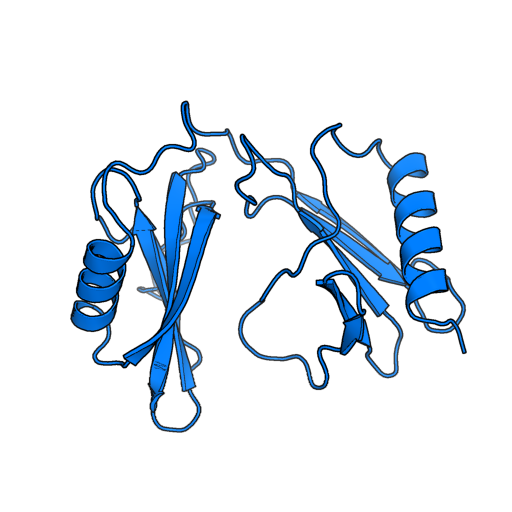O 1
ATOM 764 N N . ASP A 1 98 ? -9.960 13.199 2.004 1.00 95.25 98 ASP A N 1
ATOM 765 C CA . ASP A 1 98 ? -10.044 13.675 3.386 1.00 95.25 98 ASP A CA 1
ATOM 766 C C . ASP A 1 98 ? -10.578 12.588 4.338 1.00 95.25 98 ASP A C 1
ATOM 768 O O . ASP A 1 98 ? -11.758 12.217 4.282 1.00 95.25 98 ASP A O 1
ATOM 772 N N . PRO A 1 99 ? -9.771 12.091 5.290 1.00 96.25 99 PRO A N 1
ATOM 773 C CA . PRO A 1 99 ? -10.220 11.057 6.209 1.00 96.25 99 PRO A CA 1
ATOM 774 C C . PRO A 1 99 ? -11.198 11.624 7.253 1.00 96.25 99 PRO A C 1
ATOM 776 O O . PRO A 1 99 ? -10.933 12.630 7.910 1.00 96.25 99 PRO A O 1
ATOM 779 N N . SER A 1 100 ? -12.320 10.937 7.487 1.00 96.88 100 SER A N 1
ATOM 780 C CA . SER A 1 100 ? -13.256 11.286 8.575 1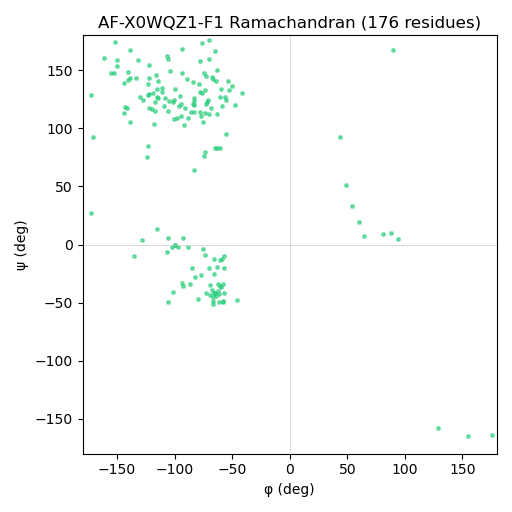.00 96.88 100 SER A CA 1
ATOM 781 C C . SER A 1 100 ? -12.855 10.675 9.922 1.00 96.88 100 SER A C 1
ATOM 783 O O . SER A 1 100 ? -13.278 11.152 10.978 1.00 96.88 100 SER A O 1
ATOM 785 N N . ILE A 1 101 ? -12.027 9.627 9.907 1.00 96.25 101 ILE A N 1
ATOM 786 C CA . ILE A 1 101 ? -11.390 9.068 11.097 1.00 96.25 101 ILE A CA 1
ATOM 787 C C . ILE A 1 101 ? -9.883 9.333 11.083 1.00 96.25 101 ILE A C 1
ATOM 789 O O . ILE A 1 101 ? -9.200 9.125 10.086 1.00 96.25 101 ILE A O 1
ATOM 793 N N . GLY A 1 102 ? -9.350 9.772 12.222 1.00 96.62 102 GLY A N 1
ATOM 794 C CA . GLY A 1 102 ? -7.918 10.029 12.360 1.00 96.62 102 GLY A CA 1
ATOM 795 C C . GLY A 1 102 ? -7.090 8.758 12.559 1.00 96.62 102 GLY A C 1
ATOM 796 O O . GLY A 1 102 ? -7.579 7.755 13.085 1.00 96.62 102 GLY A O 1
ATOM 797 N N . GLU A 1 103 ? -5.802 8.867 12.243 1.00 96.75 103 GLU A N 1
ATOM 798 C CA . GLU A 1 103 ? -4.771 7.831 12.380 1.00 96.75 103 GLU A CA 1
ATOM 799 C C . GLU A 1 103 ? -4.807 7.089 13.727 1.00 96.75 103 GLU A C 1
ATOM 801 O O . GLU A 1 103 ? -4.829 5.865 13.803 1.00 96.75 103 GLU A O 1
ATOM 806 N N . LYS A 1 104 ? -4.890 7.824 14.842 1.00 97.56 104 LYS A N 1
ATOM 807 C CA . LYS A 1 104 ? -4.904 7.211 16.179 1.00 97.56 104 LYS A CA 1
ATOM 808 C C . LYS A 1 104 ? -6.079 6.245 16.372 1.00 97.56 104 LYS A C 1
ATOM 810 O O . LYS A 1 104 ? -5.950 5.234 17.062 1.00 97.56 104 LYS A O 1
ATOM 815 N N . LYS A 1 105 ? -7.242 6.568 15.794 1.00 97.81 105 LYS A N 1
ATOM 816 C CA . LYS A 1 105 ? -8.431 5.714 15.874 1.00 97.81 105 LYS A CA 1
ATOM 817 C C . LYS A 1 105 ? -8.258 4.479 14.991 1.00 97.81 105 LYS A C 1
ATOM 819 O O . LYS A 1 105 ? -8.613 3.392 15.435 1.00 97.81 105 LYS A O 1
ATOM 824 N N . SER A 1 106 ? -7.703 4.627 13.788 1.00 97.56 106 SER A N 1
ATOM 825 C CA . SER A 1 106 ? -7.474 3.496 12.884 1.00 97.56 106 SER A CA 1
ATOM 826 C C . SER A 1 106 ? -6.417 2.525 13.419 1.00 97.56 106 SER A C 1
ATOM 828 O O . SER A 1 106 ? -6.652 1.320 13.373 1.00 97.56 106 SER A O 1
ATOM 830 N N . ILE A 1 107 ? -5.338 3.017 14.039 1.00 97.19 107 ILE A N 1
ATOM 831 C CA . ILE A 1 107 ? -4.352 2.182 14.751 1.00 97.19 107 ILE A CA 1
ATOM 832 C C . ILE A 1 107 ? -5.027 1.372 15.861 1.00 97.19 107 ILE A C 1
ATOM 834 O O . ILE A 1 107 ? -4.885 0.154 15.905 1.00 97.19 107 ILE A O 1
ATOM 838 N N . SER A 1 108 ? -5.832 2.018 16.711 1.00 97.25 108 SER A N 1
ATOM 839 C CA . SER A 1 108 ? -6.542 1.312 17.787 1.00 97.25 108 SER A CA 1
ATOM 840 C C . SER A 1 108 ? -7.494 0.233 17.259 1.00 97.25 108 SER A C 1
ATOM 842 O O . SER A 1 108 ? -7.651 -0.800 17.906 1.00 97.25 108 SER A O 1
ATOM 844 N N . ILE A 1 109 ? -8.138 0.464 16.110 1.00 95.88 109 ILE A N 1
ATOM 845 C CA . ILE A 1 109 ? -8.975 -0.542 15.446 1.00 95.88 109 IL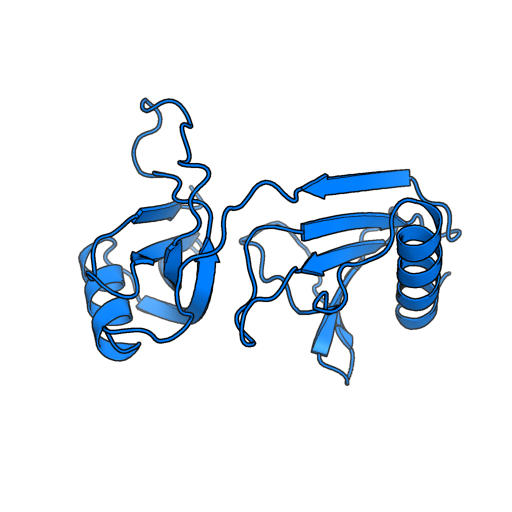E A CA 1
ATOM 846 C C . ILE A 1 109 ? -8.096 -1.699 14.962 1.00 95.88 109 ILE A C 1
ATOM 848 O O . ILE A 1 109 ? -8.393 -2.849 15.274 1.00 95.88 109 ILE A O 1
ATOM 852 N N . ALA A 1 110 ? -6.992 -1.410 14.272 1.00 93.62 110 ALA A N 1
ATOM 853 C CA . ALA A 1 110 ? -6.075 -2.416 13.744 1.00 93.62 110 ALA A CA 1
ATOM 854 C C . ALA A 1 110 ? -5.504 -3.338 14.837 1.00 93.62 110 ALA A C 1
ATOM 856 O O . ALA A 1 110 ? -5.597 -4.559 14.715 1.00 93.62 110 ALA A O 1
ATOM 857 N N . GLU A 1 111 ? -5.004 -2.770 15.937 1.00 94.56 111 GLU A N 1
ATOM 858 C CA . GLU A 1 111 ? -4.464 -3.522 17.083 1.00 94.56 111 GLU A CA 1
ATOM 859 C C . GLU A 1 111 ? -5.540 -4.350 17.813 1.00 94.56 111 GLU A C 1
ATOM 861 O O . GLU A 1 111 ? -5.240 -5.366 18.439 1.00 94.56 111 GLU A O 1
ATOM 866 N N . SER A 1 112 ? -6.816 -3.949 17.725 1.00 93.06 112 SER A N 1
ATOM 867 C CA . SER A 1 112 ? -7.932 -4.734 18.275 1.00 93.06 112 SER A CA 1
ATOM 868 C C . SER A 1 112 ? -8.323 -5.931 17.402 1.00 93.06 112 SER A C 1
ATOM 870 O O . SER A 1 112 ? -8.857 -6.916 17.913 1.00 93.06 112 SER A O 1
ATOM 872 N N . VAL A 1 113 ? -8.061 -5.851 16.093 1.00 90.25 113 VAL A N 1
ATOM 873 C CA . VAL A 1 113 ? -8.361 -6.910 15.116 1.00 90.25 113 VAL A CA 1
ATOM 874 C C . VAL A 1 113 ? -7.299 -7.995 15.181 1.00 90.25 113 VAL A C 1
ATOM 876 O O . VAL A 1 113 ? -7.616 -9.182 15.233 1.00 90.25 113 VAL A O 1
ATOM 879 N N . ILE A 1 114 ? -6.035 -7.580 15.200 1.00 85.50 114 ILE A N 1
ATOM 880 C CA . ILE A 1 114 ? -4.893 -8.465 15.355 1.00 85.50 114 ILE A CA 1
ATOM 881 C C . ILE A 1 114 ? -4.144 -7.979 16.578 1.00 85.50 114 ILE A C 1
ATOM 883 O O . ILE A 1 114 ? -3.642 -6.862 16.572 1.00 85.50 114 ILE A O 1
ATOM 887 N N . ASN A 1 115 ? -4.059 -8.820 17.605 1.00 87.31 115 ASN A N 1
ATOM 888 C CA . ASN A 1 115 ? -3.316 -8.526 18.825 1.00 87.31 115 ASN A CA 1
ATOM 889 C C . ASN A 1 115 ? -1.811 -8.365 18.520 1.00 87.31 115 ASN A C 1
ATOM 891 O O . ASN A 1 115 ? -1.040 -9.316 18.645 1.00 87.31 115 ASN A O 1
ATOM 895 N N . GLY A 1 116 ? -1.422 -7.173 18.076 1.00 87.62 116 GLY A N 1
ATOM 896 C CA . GLY A 1 116 ? -0.091 -6.795 17.617 1.00 87.62 116 GLY A CA 1
ATOM 897 C C . GLY A 1 116 ? 0.157 -5.306 17.846 1.00 87.62 116 GLY A C 1
ATOM 898 O O . GLY A 1 116 ? -0.732 -4.587 18.292 1.00 87.62 116 GLY A O 1
ATOM 899 N N . THR A 1 117 ? 1.380 -4.852 17.573 1.00 92.19 117 THR A N 1
ATOM 900 C CA . THR A 1 117 ? 1.790 -3.453 17.797 1.00 92.19 117 THR A CA 1
ATOM 901 C C . THR A 1 117 ? 2.007 -2.738 16.474 1.00 92.19 117 THR A C 1
ATOM 903 O O . THR A 1 117 ? 2.734 -3.251 15.621 1.00 92.19 117 THR A O 1
ATOM 906 N N . SER A 1 118 ? 1.433 -1.544 16.313 1.00 90.69 118 SER A N 1
ATOM 907 C CA . SER A 1 118 ? 1.637 -0.723 15.112 1.00 90.69 118 SER A CA 1
ATOM 908 C C . SER A 1 118 ? 3.102 -0.350 14.892 1.00 90.69 118 SER A C 1
ATOM 910 O O . SER A 1 118 ? 3.755 0.212 15.768 1.00 90.69 118 SER A O 1
ATOM 912 N N . GLN A 1 119 ? 3.598 -0.646 13.691 1.00 90.25 119 GLN A N 1
ATOM 913 C CA . GLN A 1 119 ? 4.932 -0.298 13.193 1.00 90.25 119 GLN A CA 1
ATOM 914 C C . GLN A 1 119 ? 4.875 0.915 12.265 1.00 90.25 119 GLN A C 1
ATOM 916 O O . GLN A 1 119 ? 5.729 1.795 12.333 1.00 90.25 119 GLN A O 1
ATOM 921 N N . SER A 1 120 ? 3.862 0.967 11.401 1.00 88.19 120 SER A N 1
ATOM 922 C CA . SER A 1 120 ? 3.642 2.078 10.482 1.00 88.19 120 SER A CA 1
ATOM 923 C C . SER A 1 120 ? 2.162 2.237 10.183 1.00 88.19 120 SER A C 1
ATOM 925 O O . SER A 1 120 ? 1.394 1.273 10.229 1.00 88.19 120 SER A O 1
ATOM 927 N N . SER A 1 121 ? 1.781 3.457 9.835 1.00 88.81 121 SER A N 1
ATOM 928 C CA . SER A 1 121 ? 0.453 3.781 9.350 1.00 88.81 121 SER A CA 1
ATOM 929 C C . SER A 1 121 ? 0.587 4.772 8.195 1.00 88.81 121 SER A C 1
ATOM 931 O O . SER A 1 121 ? 1.481 5.619 8.194 1.00 88.81 121 SER A O 1
ATOM 933 N N . GLU A 1 122 ? -0.269 4.640 7.194 1.00 90.88 122 GLU A N 1
ATOM 934 C CA . GLU A 1 122 ? -0.296 5.545 6.050 1.00 90.88 122 GLU A CA 1
ATOM 935 C C . GLU A 1 122 ? -1.698 5.595 5.453 1.00 90.88 122 GLU A C 1
ATOM 937 O O . GLU A 1 122 ? -2.437 4.607 5.482 1.00 90.88 122 GLU A O 1
ATOM 942 N N . LEU A 1 123 ? -2.071 6.750 4.912 1.00 90.56 123 LEU A N 1
ATOM 943 C CA . LEU A 1 123 ? -3.308 6.893 4.165 1.00 90.56 123 LEU A CA 1
ATOM 944 C C . LEU A 1 123 ? -3.058 6.426 2.727 1.00 90.56 123 LEU A C 1
ATOM 946 O O . LEU A 1 123 ? -2.121 6.887 2.080 1.00 90.56 123 LEU A O 1
ATOM 950 N N . ARG A 1 124 ? -3.876 5.496 2.232 1.00 89.81 124 ARG A N 1
ATOM 951 C CA . ARG A 1 124 ? -3.805 4.977 0.861 1.00 89.81 124 ARG A CA 1
ATOM 952 C C . ARG A 1 124 ? -5.193 4.781 0.287 1.00 89.81 124 ARG A C 1
ATOM 954 O O . ARG A 1 124 ? -6.118 4.395 0.998 1.00 89.81 124 ARG A O 1
ATOM 961 N N . ILE A 1 125 ? -5.334 4.951 -1.021 1.00 87.44 125 ILE A N 1
ATOM 962 C CA . ILE A 1 125 ? -6.551 4.545 -1.728 1.00 87.44 125 ILE A CA 1
ATOM 963 C C . ILE A 1 125 ? -6.341 3.127 -2.226 1.00 87.44 125 ILE A C 1
ATOM 965 O O . ILE A 1 125 ? -5.632 2.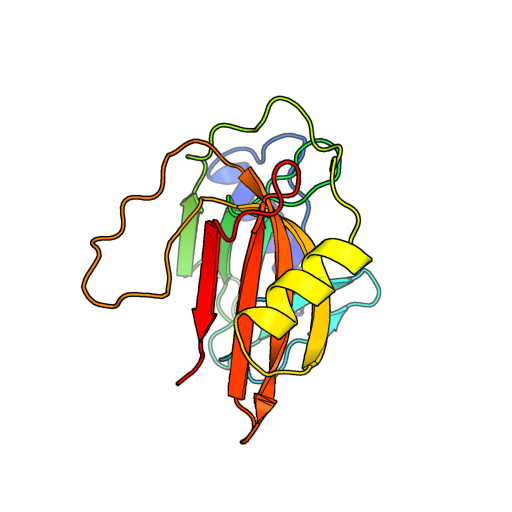878 -3.200 1.00 87.44 125 ILE A O 1
ATOM 969 N N . VAL A 1 126 ? -6.944 2.178 -1.527 1.00 84.50 126 VAL A N 1
ATOM 970 C CA . VAL A 1 126 ? -6.757 0.756 -1.805 1.00 84.50 126 VAL A CA 1
ATOM 971 C C . VAL A 1 126 ? -7.969 0.195 -2.521 1.00 84.50 126 VAL A C 1
ATOM 973 O O . VAL A 1 126 ? -9.103 0.612 -2.279 1.00 84.50 126 VAL A O 1
ATOM 976 N N . ARG A 1 127 ? -7.744 -0.811 -3.366 1.00 82.69 127 ARG A N 1
ATOM 977 C CA . ARG A 1 127 ? -8.808 -1.747 -3.722 1.00 82.69 127 ARG A CA 1
ATOM 978 C C . ARG A 1 127 ? -9.140 -2.585 -2.487 1.00 82.69 127 ARG A C 1
ATOM 980 O O . ARG A 1 127 ? -8.260 -3.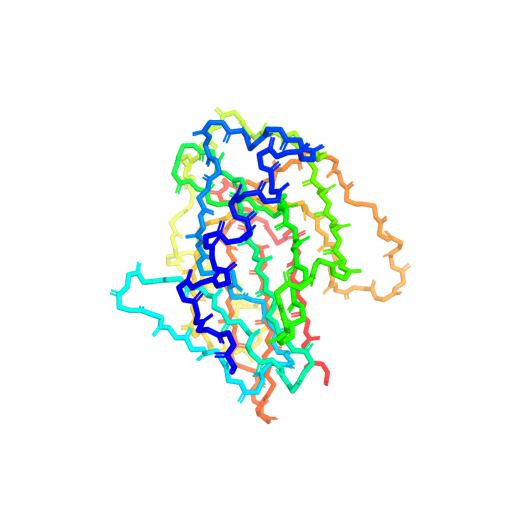325 -2.040 1.00 82.69 127 ARG A O 1
ATOM 987 N N . PRO A 1 128 ? -10.368 -2.522 -1.944 1.00 74.94 128 PRO A N 1
ATOM 988 C CA . PRO A 1 128 ? -10.747 -3.365 -0.818 1.00 74.94 128 PRO A CA 1
ATOM 989 C C . PRO A 1 128 ? -10.528 -4.830 -1.178 1.00 74.94 128 PRO A C 1
ATOM 991 O O . PRO A 1 128 ? -10.988 -5.299 -2.220 1.00 74.94 128 PRO A O 1
ATOM 994 N N . ASN A 1 129 ? -9.794 -5.548 -0.337 1.00 71.50 129 ASN A N 1
ATOM 995 C CA . ASN A 1 129 ? -9.532 -6.961 -0.541 1.00 71.50 129 ASN A CA 1
ATOM 996 C C . ASN A 1 129 ? -9.510 -7.651 0.822 1.00 71.50 129 ASN A C 1
ATOM 998 O O . ASN A 1 129 ? -8.642 -7.381 1.651 1.00 71.50 129 ASN A O 1
ATOM 1002 N N . TYR A 1 130 ? -10.488 -8.522 1.069 1.00 60.75 130 TYR A N 1
ATOM 1003 C CA . TYR A 1 130 ? -10.664 -9.206 2.349 1.00 60.75 130 TYR A CA 1
ATOM 1004 C C . TYR A 1 130 ? -9.613 -10.307 2.542 1.00 60.75 130 TYR A C 1
ATOM 1006 O O . TYR A 1 130 ? -9.928 -11.490 2.431 1.00 60.75 130 TYR A O 1
ATOM 1014 N N . TYR A 1 131 ? -8.367 -9.971 2.869 1.00 59.22 131 TYR A N 1
ATOM 1015 C CA . TYR A 1 131 ? -7.375 -10.994 3.218 1.00 59.22 131 TYR A CA 1
ATOM 1016 C C . TYR A 1 131 ? -7.495 -11.425 4.691 1.00 59.22 131 TYR A C 1
ATOM 1018 O O . TYR A 1 131 ? -6.599 -11.222 5.505 1.00 59.22 131 TYR A O 1
ATOM 1026 N N . TRP A 1 132 ? -8.642 -12.022 5.023 1.00 52.38 132 TRP A N 1
ATOM 1027 C CA . TRP A 1 132 ? -8.917 -12.638 6.331 1.00 52.38 132 TRP A CA 1
ATOM 1028 C C . TRP A 1 132 ? -9.584 -14.013 6.229 1.00 52.38 132 TRP A C 1
ATOM 1030 O O . TRP A 1 132 ? -9.674 -14.724 7.225 1.00 52.38 132 TRP A O 1
ATOM 1040 N N . ASP A 1 133 ? -10.030 -14.420 5.039 1.00 45.31 133 ASP A N 1
ATOM 1041 C CA . ASP A 1 133 ? -10.688 -15.706 4.835 1.00 45.31 133 ASP A CA 1
ATOM 1042 C C . ASP A 1 133 ? -10.188 -16.319 3.525 1.00 45.31 133 ASP A C 1
ATOM 1044 O O . ASP A 1 133 ? -10.558 -15.879 2.437 1.00 45.31 133 ASP A O 1
ATOM 1048 N N . SER A 1 134 ? -9.335 -17.341 3.631 1.00 44.47 134 SER A N 1
ATOM 1049 C CA . SER A 1 134 ? -8.803 -18.107 2.495 1.00 44.47 134 SER A CA 1
ATOM 1050 C C . SER A 1 134 ? -9.893 -18.749 1.624 1.00 44.47 134 SER A C 1
ATOM 1052 O O . SER A 1 134 ? -9.590 -19.243 0.540 1.00 44.47 134 SER A O 1
ATOM 1054 N N . ASN A 1 135 ? -11.155 -18.724 2.070 1.00 44.66 135 ASN A N 1
ATOM 1055 C CA . ASN A 1 135 ? -12.305 -19.276 1.362 1.00 44.66 135 ASN A CA 1
ATOM 1056 C C . ASN A 1 135 ? -13.185 -18.231 0.663 1.00 44.66 135 ASN A C 1
ATOM 1058 O O . ASN A 1 135 ? -14.163 -18.610 0.014 1.00 44.66 135 ASN A O 1
ATOM 1062 N N . LYS A 1 136 ? -12.883 -16.932 0.769 1.00 43.62 136 LYS A N 1
ATOM 1063 C CA . LYS A 1 136 ? -13.648 -15.897 0.064 1.00 43.62 136 LYS A CA 1
ATOM 1064 C C . LYS A 1 136 ? -12.893 -15.465 -1.181 1.00 43.62 136 LYS A C 1
ATOM 1066 O O . LYS A 1 136 ? -11.863 -14.807 -1.118 1.00 43.62 136 LYS A O 1
ATOM 1071 N N . THR A 1 137 ? -13.428 -15.875 -2.327 1.00 43.00 137 THR A N 1
ATOM 1072 C CA . THR A 1 137 ? -13.005 -15.443 -3.662 1.00 43.00 137 THR A CA 1
ATOM 1073 C C . THR A 1 137 ? -12.710 -13.943 -3.697 1.00 43.00 137 THR A C 1
ATOM 1075 O O . THR A 1 137 ? -13.541 -13.143 -3.265 1.00 43.00 137 THR A O 1
ATOM 1078 N N . MET A 1 138 ? -11.541 -13.592 -4.243 1.00 47.81 138 MET A N 1
ATOM 1079 C CA . MET A 1 138 ? -11.099 -12.225 -4.525 1.00 47.81 138 MET A CA 1
ATOM 1080 C C . MET A 1 138 ? -12.126 -11.512 -5.413 1.00 47.81 138 MET A C 1
ATOM 1082 O O . MET A 1 138 ? -12.089 -11.629 -6.634 1.00 47.81 138 MET A O 1
ATOM 1086 N N . TYR A 1 139 ? -13.040 -10.762 -4.811 1.00 46.50 139 TYR A N 1
ATOM 1087 C CA . TYR A 1 139 ? -13.853 -9.783 -5.523 1.00 46.50 139 TYR A CA 1
ATOM 1088 C C . TYR A 1 139 ? -13.632 -8.442 -4.845 1.00 46.50 139 TYR A C 1
ATOM 1090 O O . TYR A 1 139 ? -14.357 -8.056 -3.932 1.00 46.50 139 TYR A O 1
ATOM 1098 N N . GLY A 1 140 ? -12.561 -7.772 -5.266 1.00 56.16 140 GLY A N 1
ATOM 1099 C CA . GLY A 1 140 ? -12.384 -6.365 -4.965 1.00 56.16 140 GLY A CA 1
ATOM 1100 C C . GLY A 1 140 ? -13.380 -5.577 -5.798 1.00 56.16 140 GLY A C 1
ATOM 1101 O O . GLY A 1 140 ? -13.393 -5.699 -7.023 1.00 56.16 140 GLY A O 1
ATOM 1102 N N . ASP A 1 141 ? -14.223 -4.799 -5.129 1.00 65.12 141 ASP A N 1
ATOM 1103 C CA . ASP A 1 141 ? -14.935 -3.702 -5.772 1.00 65.12 141 ASP A CA 1
ATOM 1104 C C . ASP A 1 141 ? -13.909 -2.851 -6.550 1.00 65.12 141 ASP A C 1
ATOM 1106 O O . ASP A 1 141 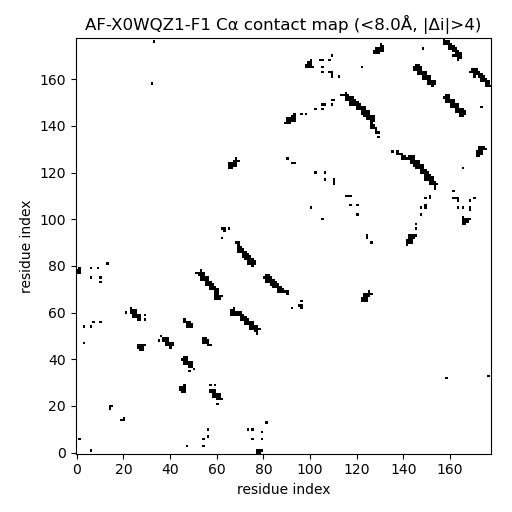? -12.808 -2.592 -6.056 1.00 65.12 141 ASP A O 1
ATOM 1110 N N . SER A 1 142 ? -14.231 -2.447 -7.782 1.00 68.50 142 SER A N 1
ATOM 1111 C CA . SER A 1 142 ? -13.392 -1.504 -8.532 1.00 68.50 142 SER A CA 1
ATOM 1112 C C . SER A 1 142 ? -13.320 -0.141 -7.844 1.00 68.50 142 SER A C 1
ATOM 1114 O O . SER A 1 142 ? -12.399 0.625 -8.119 1.00 68.50 142 SER A O 1
ATOM 1116 N N . ASN A 1 143 ? -14.266 0.162 -6.951 1.00 81.75 143 ASN A N 1
ATOM 1117 C CA . ASN A 1 143 ? -14.260 1.382 -6.162 1.00 81.75 143 ASN A CA 1
ATOM 1118 C C . ASN A 1 143 ? -13.136 1.352 -5.126 1.00 81.75 143 ASN A C 1
ATOM 1120 O O . ASN A 1 143 ? -13.150 0.573 -4.169 1.00 81.75 143 ASN A O 1
ATOM 1124 N N . GLY A 1 144 ? -12.160 2.230 -5.331 1.00 87.06 144 GLY A N 1
ATOM 1125 C CA . GLY A 1 144 ? -11.113 2.505 -4.370 1.00 87.06 144 GLY A CA 1
ATOM 1126 C C . GLY A 1 144 ? -11.686 3.106 -3.101 1.00 87.06 144 GLY A C 1
ATOM 1127 O O . GLY A 1 144 ? -12.598 3.932 -3.133 1.00 87.06 144 GLY A O 1
ATOM 1128 N N . ARG A 1 145 ? -11.130 2.681 -1.970 1.00 90.19 145 ARG A N 1
ATOM 1129 C CA . ARG A 1 145 ? -11.456 3.234 -0.661 1.00 90.19 145 ARG A CA 1
ATOM 1130 C C . ARG A 1 145 ? -10.238 3.905 -0.080 1.00 90.19 145 ARG A C 1
ATOM 1132 O O . ARG A 1 145 ? -9.193 3.268 0.068 1.00 90.19 145 ARG A O 1
ATOM 1139 N N . LEU A 1 146 ? -10.405 5.162 0.310 1.00 94.12 146 LEU A N 1
ATOM 1140 C CA . LEU A 1 146 ? -9.463 5.820 1.195 1.00 94.12 146 LEU A CA 1
ATOM 1141 C C . LEU A 1 146 ? -9.398 5.018 2.498 1.00 94.12 146 LEU A C 1
ATOM 1143 O O . LEU A 1 146 ? -10.414 4.816 3.162 1.00 94.12 146 LEU A O 1
ATOM 1147 N N . SER A 1 147 ? -8.223 4.503 2.829 1.00 93.25 147 SER A N 1
ATOM 1148 C CA . SER A 1 147 ? -8.016 3.619 3.969 1.00 93.25 147 SER A CA 1
ATOM 1149 C C . SER A 1 147 ? -6.712 3.959 4.665 1.00 93.25 147 SER A C 1
ATOM 1151 O O . SER A 1 147 ? -5.698 4.222 4.025 1.00 93.25 147 SER A O 1
ATOM 1153 N N . TRP A 1 148 ? -6.723 3.886 5.987 1.00 94.50 148 TRP A N 1
ATOM 1154 C CA . TRP A 1 148 ? -5.497 3.751 6.751 1.00 94.50 148 TRP A CA 1
ATOM 1155 C C . TRP A 1 148 ? -4.975 2.330 6.556 1.00 94.50 148 TRP A C 1
ATOM 1157 O O . TRP A 1 148 ? -5.673 1.363 6.864 1.00 94.50 148 TRP A O 1
ATOM 1167 N N . VAL A 1 149 ? -3.758 2.198 6.043 1.00 91.25 149 VAL A N 1
ATOM 1168 C CA . VAL A 1 149 ? -3.022 0.937 5.958 1.00 91.25 149 VAL A CA 1
ATOM 1169 C C . VAL A 1 149 ? -2.074 0.890 7.149 1.00 91.25 149 VAL A C 1
ATOM 1171 O O . VAL A 1 149 ? -1.110 1.647 7.210 1.00 91.25 149 VAL A O 1
ATOM 1174 N N . ILE A 1 150 ? -2.372 0.027 8.120 1.00 92.00 150 ILE A N 1
ATOM 1175 C CA . ILE A 1 150 ? -1.578 -0.131 9.341 1.00 92.00 150 ILE A CA 1
ATOM 1176 C C . ILE A 1 150 ? -0.786 -1.422 9.227 1.00 92.00 150 ILE A C 1
ATOM 1178 O O . ILE A 1 150 ? -1.384 -2.484 9.062 1.00 92.00 150 ILE A O 1
ATOM 1182 N N . VAL A 1 151 ? 0.537 -1.346 9.352 1.00 89.38 151 VAL A N 1
ATOM 1183 C CA . VAL A 1 151 ? 1.405 -2.522 9.473 1.00 89.38 151 VAL A CA 1
ATOM 1184 C C . VAL A 1 151 ? 1.666 -2.779 10.949 1.00 89.38 151 VAL A C 1
ATOM 1186 O O . VAL A 1 151 ? 2.089 -1.886 11.681 1.00 89.38 151 VAL A O 1
ATOM 1189 N N . LEU A 1 152 ? 1.414 -4.008 11.383 1.00 88.00 152 LEU A N 1
ATOM 1190 C CA . LEU A 1 152 ? 1.547 -4.463 12.759 1.00 88.00 152 LEU A CA 1
ATOM 1191 C C . LEU A 1 152 ? 2.658 -5.516 12.852 1.00 88.00 152 LEU A C 1
ATOM 1193 O O . LEU A 1 152 ? 2.755 -6.401 11.998 1.00 88.00 152 LEU A O 1
ATOM 1197 N N . ASP A 1 153 ? 3.450 -5.455 13.920 1.00 89.94 153 ASP A N 1
ATOM 1198 C CA . ASP A 1 153 ? 4.267 -6.580 14.381 1.00 89.94 153 ASP A CA 1
ATOM 1199 C C . ASP A 1 153 ? 3.394 -7.496 15.243 1.00 89.94 153 ASP A C 1
ATOM 1201 O O . ASP A 1 153 ? 2.777 -7.051 16.218 1.00 89.94 153 ASP A O 1
ATOM 1205 N N . ILE A 1 154 ? 3.318 -8.768 14.853 1.00 88.38 154 ILE A N 1
ATOM 1206 C CA . ILE A 1 154 ? 2.469 -9.784 15.487 1.00 88.38 154 ILE A CA 1
ATOM 1207 C C . ILE A 1 154 ? 3.297 -10.900 16.149 1.00 88.38 154 ILE A C 1
ATOM 1209 O O . ILE A 1 154 ? 2.750 -11.939 16.522 1.00 88.38 154 ILE A O 1
ATOM 1213 N N . GLY A 1 155 ? 4.608 -10.685 16.316 1.00 85.88 155 GLY A N 1
ATOM 1214 C CA . GLY A 1 155 ? 5.538 -11.622 16.945 1.00 85.88 155 GLY A CA 1
ATOM 1215 C C . GLY A 1 155 ? 6.191 -12.608 15.970 1.00 85.88 155 GLY A C 1
ATOM 1216 O O . GLY A 1 155 ? 5.785 -12.755 14.821 1.00 85.88 155 GLY A O 1
ATOM 1217 N N . ASP A 1 156 ? 7.237 -13.302 16.432 1.00 83.69 156 ASP A N 1
ATOM 1218 C CA . ASP A 1 156 ? 8.007 -14.296 15.656 1.00 83.69 156 ASP A CA 1
ATOM 1219 C C . ASP A 1 156 ? 8.557 -13.773 14.317 1.00 83.69 156 ASP A C 1
ATOM 1221 O O . ASP A 1 156 ? 8.636 -14.510 13.335 1.00 83.69 156 ASP A O 1
ATOM 1225 N N . SER A 1 157 ? 8.916 -12.485 14.261 1.00 79.56 157 SER A N 1
ATOM 1226 C CA . SER A 1 157 ? 9.330 -11.805 13.021 1.00 79.56 157 SER A CA 1
ATOM 1227 C C . SER A 1 157 ? 8.254 -11.791 11.924 1.00 79.56 157 SER A C 1
ATOM 1229 O O . SER A 1 157 ? 8.574 -11.571 10.755 1.00 79.56 157 SER A O 1
ATOM 1231 N N . ARG A 1 158 ? 6.983 -12.006 12.287 1.00 82.62 158 ARG A N 1
ATOM 1232 C CA . ARG A 1 158 ? 5.840 -11.921 11.378 1.00 82.62 158 ARG A CA 1
ATOM 1233 C C . ARG A 1 158 ? 5.218 -10.538 11.427 1.00 82.62 158 ARG A C 1
ATOM 1235 O O . ARG A 1 158 ? 5.178 -9.872 12.460 1.00 82.62 158 ARG A O 1
ATOM 1242 N N . GLN A 1 159 ? 4.689 -10.138 10.282 1.00 85.38 159 GLN A N 1
ATOM 1243 C CA . GLN A 1 159 ? 3.973 -8.886 10.117 1.00 85.38 159 GLN A CA 1
ATOM 1244 C C . GLN A 1 159 ? 2.570 -9.159 9.603 1.00 85.38 159 GLN A C 1
ATOM 1246 O O . GLN A 1 159 ? 2.301 -10.162 8.935 1.00 85.38 159 GLN A O 1
ATOM 1251 N N . ALA A 1 160 ? 1.680 -8.231 9.896 1.00 85.00 160 ALA A N 1
ATOM 1252 C CA . ALA A 1 160 ? 0.384 -8.159 9.264 1.00 85.00 160 ALA A CA 1
ATOM 1253 C C . ALA A 1 160 ? 0.127 -6.735 8.801 1.00 85.00 160 ALA A C 1
ATOM 1255 O O . ALA A 1 160 ? 0.701 -5.791 9.339 1.00 85.00 160 ALA A O 1
ATOM 1256 N N . SER A 1 161 ? -0.777 -6.576 7.844 1.00 87.50 161 SER A N 1
ATOM 1257 C CA . SER A 1 161 ? -1.419 -5.290 7.625 1.00 87.50 161 SER A CA 1
ATOM 1258 C C . SER A 1 161 ? -2.914 -5.384 7.884 1.00 87.50 161 SER A C 1
ATOM 1260 O O . SER A 1 161 ? -3.540 -6.408 7.607 1.00 87.50 161 SER A O 1
ATOM 1262 N N . VAL A 1 162 ? -3.484 -4.305 8.406 1.00 89.00 162 VAL A N 1
ATOM 1263 C CA . VAL A 1 162 ? -4.928 -4.105 8.528 1.00 89.00 162 VAL A CA 1
ATOM 1264 C C . VAL A 1 162 ? -5.272 -2.831 7.784 1.00 89.00 162 VAL A C 1
ATOM 1266 O O . VAL A 1 162 ? -4.632 -1.799 7.986 1.00 89.00 162 VAL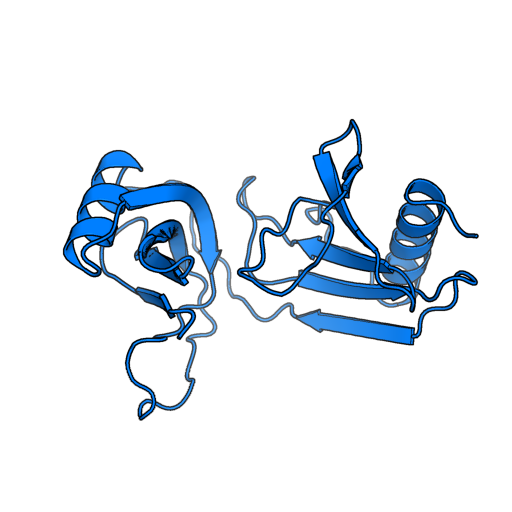 A O 1
ATOM 1269 N N . TRP A 1 163 ? -6.265 -2.905 6.903 1.00 91.81 163 TRP A N 1
ATOM 1270 C CA . TRP A 1 163 ? -6.735 -1.750 6.145 1.00 91.81 163 TRP A CA 1
ATOM 1271 C C . TRP A 1 163 ? -8.068 -1.309 6.726 1.00 91.81 163 TRP A C 1
ATOM 1273 O O . TRP A 1 163 ? -9.047 -2.059 6.689 1.00 91.81 163 TRP A O 1
ATOM 1283 N N . VAL A 1 164 ? -8.082 -0.110 7.292 1.00 93.06 164 VAL A N 1
ATOM 1284 C CA . VAL A 1 164 ? -9.240 0.483 7.957 1.00 93.06 164 VAL A CA 1
ATOM 1285 C C . VAL A 1 164 ? -9.759 1.612 7.081 1.00 93.06 164 VAL A C 1
ATOM 1287 O O . VAL A 1 164 ? -9.038 2.575 6.835 1.00 93.06 164 VAL A O 1
ATOM 1290 N N . ASP A 1 165 ? -11.001 1.508 6.619 1.00 93.81 165 ASP A N 1
ATOM 1291 C CA . ASP A 1 165 ? -11.665 2.540 5.824 1.00 93.81 165 ASP A CA 1
ATOM 1292 C C . ASP A 1 165 ? -11.634 3.878 6.571 1.00 93.81 165 ASP A C 1
ATOM 1294 O O . ASP A 1 165 ? -12.051 3.987 7.729 1.00 93.81 165 ASP A O 1
ATOM 1298 N N . ALA A 1 166 ? -11.098 4.899 5.908 1.00 96.31 166 ALA A N 1
ATOM 1299 C CA . ALA A 1 166 ? -10.767 6.174 6.522 1.00 96.31 166 ALA A CA 1
ATOM 1300 C C . ALA A 1 166 ? -11.994 7.060 6.799 1.00 96.31 166 ALA A C 1
ATOM 1302 O O . ALA A 1 166 ? -11.853 8.108 7.432 1.00 96.31 166 ALA A O 1
ATOM 1303 N N . HIS A 1 167 ? -13.196 6.641 6.392 1.00 94.75 167 HIS A N 1
ATOM 1304 C CA . HIS A 1 167 ? -14.442 7.351 6.677 1.00 94.75 167 HIS A CA 1
ATOM 1305 C C . HIS A 1 167 ? -15.273 6.650 7.757 1.00 94.75 167 HIS A C 1
ATOM 1307 O O . HIS A 1 167 ? -15.702 7.274 8.727 1.00 94.75 167 HIS A O 1
ATOM 1313 N N . SER A 1 168 ? -15.484 5.345 7.603 1.00 94.25 168 SER A N 1
ATOM 1314 C CA . SER A 1 168 ? -16.328 4.523 8.481 1.00 94.25 168 SER A CA 1
ATOM 1315 C C . SER A 1 168 ? -15.577 3.968 9.694 1.00 94.25 168 SER A C 1
ATOM 1317 O O . SER A 1 168 ? -16.142 3.869 10.785 1.00 94.25 168 SER A O 1
ATOM 1319 N N . GLY A 1 169 ? -14.291 3.651 9.534 1.00 93.75 169 GLY A N 1
ATOM 1320 C CA . GLY A 1 169 ? -13.530 2.843 10.484 1.00 93.75 169 GLY A CA 1
ATOM 1321 C C . GLY A 1 169 ? -13.744 1.336 10.341 1.00 93.75 169 GLY A C 1
ATOM 1322 O O . GLY A 1 169 ? -13.266 0.586 11.191 1.00 93.75 169 GLY A O 1
ATOM 1323 N N . ASP A 1 170 ? -14.432 0.879 9.295 1.00 92.25 170 ASP A N 1
ATOM 1324 C CA . ASP A 1 170 ? -14.592 -0.548 9.027 1.00 92.25 170 ASP A CA 1
ATOM 1325 C C . ASP A 1 170 ? -13.281 -1.163 8.524 1.00 92.25 170 ASP A C 1
ATOM 1327 O O . ASP A 1 170 ? -12.523 -0.549 7.773 1.00 92.25 170 ASP A O 1
ATOM 1331 N N . VAL A 1 171 ? -13.016 -2.415 8.899 1.00 91.12 171 VAL A N 1
ATOM 1332 C CA . VAL A 1 171 ? -11.891 -3.175 8.339 1.00 91.12 171 VAL A CA 1
ATOM 1333 C C . VAL A 1 171 ? -12.282 -3.678 6.955 1.00 91.12 171 VAL A C 1
ATOM 1335 O O . VAL A 1 171 ? -13.166 -4.524 6.811 1.00 91.12 171 VAL A O 1
ATOM 1338 N N . VAL A 1 172 ? -11.601 -3.170 5.933 1.00 87.69 172 VAL A N 1
ATOM 1339 C CA . VAL A 1 172 ? -11.893 -3.451 4.517 1.00 87.69 172 VAL A CA 1
ATOM 1340 C C . VAL A 1 172 ? -10.870 -4.375 3.864 1.00 87.69 172 VAL A C 1
ATOM 1342 O O . VAL A 1 172 ? -11.052 -4.804 2.724 1.00 87.69 172 VAL A O 1
ATOM 1345 N N . GLY A 1 173 ? -9.798 -4.701 4.582 1.00 85.94 173 GLY A N 1
ATOM 1346 C CA . GLY A 1 173 ? -8.774 -5.604 4.092 1.00 85.94 173 GLY A CA 1
ATOM 1347 C C . GLY A 1 173 ? -7.588 -5.747 5.028 1.00 85.94 173 GLY A C 1
ATOM 1348 O O . GLY A 1 173 ? -7.655 -5.429 6.218 1.00 85.94 173 GLY A O 1
ATOM 1349 N N . GLY A 1 174 ? -6.505 -6.274 4.479 1.00 82.44 174 GLY A N 1
ATOM 1350 C CA . GLY A 1 174 ? -5.278 -6.534 5.210 1.00 82.44 174 GLY A CA 1
ATOM 1351 C C . GLY A 1 174 ? -4.468 -7.636 4.553 1.00 82.44 174 GLY A C 1
ATOM 1352 O O . GLY A 1 174 ? -4.729 -7.997 3.411 1.00 82.44 174 GLY A O 1
ATOM 1353 N N . TRP A 1 175 ? -3.497 -8.168 5.281 1.00 81.31 175 TRP A N 1
ATOM 1354 C CA . TRP A 1 175 ? -2.857 -9.459 5.030 1.00 81.31 175 TRP A CA 1
ATOM 1355 C C . TRP A 1 175 ? -2.154 -9.918 6.305 1.00 81.31 175 TRP A C 1
ATOM 1357 O O . TRP A 1 175 ? -1.839 -9.109 7.173 1.00 81.31 175 TRP A O 1
ATOM 1367 N N . THR A 1 176 ? -1.870 -11.213 6.410 1.00 71.00 176 THR A N 1
ATOM 1368 C CA . THR A 1 176 ? -0.965 -11.755 7.431 1.00 71.00 176 THR A CA 1
ATOM 1369 C C . THR A 1 176 ? 0.152 -12.508 6.729 1.00 71.00 176 THR A C 1
ATOM 1371 O O . THR A 1 176 ? -0.115 -13.323 5.844 1.00 71.00 176 THR A O 1
ATOM 1374 N N . ALA A 1 177 ? 1.404 -12.209 7.072 1.00 63.50 177 ALA A N 1
ATOM 1375 C CA . ALA A 1 177 ? 2.507 -13.083 6.710 1.00 63.50 177 ALA A CA 1
ATOM 1376 C C . ALA A 1 177 ? 2.456 -14.272 7.678 1.00 63.50 177 ALA A C 1
ATOM 1378 O O . ALA A 1 177 ? 2.644 -14.099 8.886 1.00 63.50 177 ALA A O 1
ATOM 1379 N N . LEU A 1 178 ? 2.105 -15.447 7.147 1.00 50.06 178 LEU A N 1
ATOM 1380 C CA . LEU A 1 178 ? 2.140 -16.715 7.879 1.00 50.06 178 LEU A CA 1
ATOM 1381 C C . LEU A 1 178 ? 3.581 -17.177 8.092 1.00 50.06 178 LEU A C 1
ATOM 1383 O O . LEU A 1 178 ? 4.357 -17.140 7.110 1.00 50.06 178 LEU A O 1
#

Secondary structure (DSSP, 8-state):
---HHHHHHHHHHHHHHHSPPPTTEEE-----SS--S-EEE-TT--EEEEETTEEEEEEEEEETTEEEEEEEEEEE-TTS-EEEEEEE--PBPPS----SS-HHHHHHHHHHHSSSEEEEEEEEEE--B-TT-TTS-----SB-EEEEEEEEE-STT-EEEEEEETTT--EEEEEE--

Foldseek 3Di:
DQDPVNLVVLVQVVCCVVDNDDPQKDQADPPDPDDADDFDQDPVHGTWRDDQFATKTKIFGDDPNATEPFIWIWGAGPVRDTPDIDGGDQADEDPDLDFQADPVLLQVLFCVVAVFHWPDKGWYFYQQFAQPDPPDPTDGDSYTFGWIWTWTDRDPPWIKIWTAGRHPRDTRYIHTDD

Solvent-accessible surface area (backbone atoms only — not comparable to full-atom values): 10159 Å² total; per-residue (Å²): 124,68,53,74,67,58,50,49,57,50,51,53,55,48,38,56,73,76,51,70,68,61,99,55,54,44,76,42,62,76,85,69,84,86,88,74,96,48,76,47,73,49,101,87,53,37,50,41,41,64,52,100,69,20,39,45,42,49,35,32,36,46,49,89,91,30,44,33,71,35,35,38,40,39,32,29,32,56,86,69,47,82,77,44,78,48,75,45,87,66,63,41,76,56,99,65,75,77,62,72,48,55,69,74,59,46,49,56,51,40,35,70,76,45,86,36,47,81,76,46,73,46,70,30,30,32,61,40,40,66,52,83,44,98,82,58,78,92,72,51,55,50,57,23,39,48,18,36,42,32,34,26,43,60,54,95,93,30,44,32,37,34,23,24,31,19,64,82,64,47,78,45,26,39,39,66,58,127

Sequence (178 aa):
DLTIEEAIELAEGYSSGLSPLPDDAVLENASFGSLLKRTVVAEDGSLIDKSFYGYRVVFLRYFEDVPTSDAILLWIDTFGNLNLYDKTWTLSLPESSDPSIGEKKSISIAESVINGTSQSSELRIVRPNYYWDSNKTMYGDSNGRLSWVIVLDIGDSRQASVWVDAHSGDVVGGWTAL

Organism: NCBI:txid412755

Mean predicted aligned error: 10.14 Å